Protein AF-A0A2E8PCF5-F1 (afdb_monomer)

Nearest PDB structures (foldseek):
  1j33-assembly1_A-2  TM=6.673E-01  e=1.355E-08  Thermus thermophilus HB8
  4kqh-assembly1_A-2  TM=7.479E-01  e=6.203E-07  Salmonella enterica subsp. enterica serovar Typhimurium str. LT2
  4kqg-assembly1_A  TM=7.116E-01  e=3.123E-07  Salmonella enterica subsp. enterica serovar Typhimurium str. LT2
  6b5f-assembly1_A  TM=6.959E-01  e=3.123E-07  Yersinia enterocolitica subsp. enterocolitica 8081
  6b5f-assembly1_B  TM=7.099E-01  e=7.926E-07  Yersinia enterocolitica subsp. enterocolitica 8081

Secondary structure (DSSP, 8-state):
----------------S---SS--PPPPP-----------TT---THHHHHHHHHHHHHTTSPP-EEEEE---SHHHHHHHHHHHHHTT-SEEEEE-----HHHHHHHHHHTT--GGGG----TT--HHHHHHHHHHHHHHHGGG-----TTS-GGGTTT-PPPTTSPPP--S-HHHHHHHHHHHHHHHTT-EEEEESHHHHHHHHHHHHH-SGGGGGEEESEEESSHHHHHHHHHHT---SEEEEE--SSTHHHHHHHHHHHHHS--

Foldseek 3Di:
DDDDDDDDDDDDDDDDDPPDPDDPDDDDPPPPPDPPPPPDPLPDDDLLVVLLVLLCVLCPPFDAAEAEDEAFQALVSLLVSLVVRVVVRHQEYEYEYADDDLLLLLLLCLLLLHQLLLQFDCPVPRDPVNSVVSSVSSVVLCVVQQDQDPPPDDPVVRPRCRDDQQDQRDPRVLRLLSSLLSNLVSCLVVSGAYEYFASSNLSSLSNNCSVDVSSLSRYAYLEDELRSSSNSSCVSSVHDHSYHPHHHRNDCVSVVVSVVSSCVSPPD

Radius of gyration: 24.31 Å; Cα contacts (8 Å, |Δi|>4): 413; chains: 1; bounding box: 78×70×52 Å

Mean predicted aligned error: 11.93 Å

Sequence (268 aa):
MPNASASLRCRSRGFSLDRWRSCGLACPPANYASPVTNDDPHAVTGDLARLRDWWAERRGDRERSIAWIHDLENEDEARNAVNRAIDSGATLIALHIDGDDSASRATIAFVANVPTTDVVEQQPGTSDHAWMEAVAEIRDLLEPYRVVPPDDSSVDSAAHAFPAPGVPAPNLPAPRVHSAQAAITSAAQRETAIIFDGLIAHAGAALVSTNDSRAREWMLPATSSTDPAIRAAQSFLDIEPATHFGTNGDDATSLRAVLSLLDVVDPA

pLDDT: mean 80.2, std 22.7, range [27.17, 98.5]

Solvent-accessible surface area (backbone atoms only — not comparable to full-atom values): 15617 Å² total; per-residue (Å²): 139,89,86,79,90,85,85,82,82,86,76,94,74,83,92,73,94,86,81,78,91,82,69,96,66,79,75,75,79,76,78,70,74,70,78,79,78,81,81,50,99,77,71,64,64,67,50,63,30,50,44,48,50,58,48,47,68,58,37,54,92,54,68,85,33,80,37,83,46,64,70,46,76,34,41,68,59,18,34,49,54,47,50,52,38,44,75,72,52,32,39,31,36,41,39,36,33,82,57,90,51,55,51,36,37,33,50,27,24,60,74,52,67,46,59,54,70,60,38,53,77,74,50,93,88,57,48,72,67,61,46,51,49,56,36,46,53,24,45,60,72,44,52,90,65,57,47,79,63,63,94,86,57,63,77,88,65,45,85,73,38,59,73,62,95,86,60,79,81,73,91,65,93,32,54,48,26,48,7,32,21,32,27,53,50,48,29,32,78,64,66,25,35,34,38,32,35,20,46,25,32,40,26,5,50,45,53,37,47,76,75,39,66,68,44,55,80,29,51,39,44,28,46,39,45,64,34,40,32,48,39,45,27,42,62,62,64,73,57,82,39,43,39,80,80,58,43,68,38,79,56,61,62,58,45,52,52,47,52,54,51,42,48,73,76,57,63,128

Structure (mmCIF, N/CA/C/O backbone):
data_AF-A0A2E8PCF5-F1
#
_entry.id   AF-A0A2E8PCF5-F1
#
loop_
_atom_site.group_PDB
_atom_site.id
_atom_site.type_symbol
_atom_site.label_atom_id
_atom_site.label_alt_id
_atom_site.label_comp_id
_atom_site.label_asym_id
_atom_site.label_entity_id
_atom_site.label_seq_id
_atom_site.pdbx_PDB_ins_code
_atom_site.Cartn_x
_atom_site.Cartn_y
_atom_site.Cartn_z
_atom_site.occupancy
_atom_site.B_iso_or_equiv
_atom_site.auth_seq_id
_atom_site.auth_comp_id
_atom_site.auth_asym_id
_atom_site.auth_atom_id
_atom_site.pdbx_PDB_model_num
ATOM 1 N N . MET A 1 1 ? 55.778 -39.673 9.329 1.00 31.59 1 MET A N 1
ATOM 2 C CA . MET A 1 1 ? 55.013 -40.725 8.627 1.00 31.59 1 MET A CA 1
ATOM 3 C C . MET A 1 1 ? 53.564 -40.661 9.096 1.00 31.59 1 MET A C 1
ATOM 5 O O . MET A 1 1 ? 53.377 -40.493 10.295 1.00 31.59 1 MET A O 1
ATOM 9 N N . PRO A 1 2 ? 52.582 -40.680 8.177 1.00 38.78 2 PRO A N 1
ATOM 10 C CA . PRO A 1 2 ? 51.200 -40.265 8.421 1.00 38.78 2 PRO A CA 1
ATOM 11 C C . PRO A 1 2 ? 50.231 -41.456 8.547 1.00 38.78 2 PRO A C 1
ATOM 13 O O . PRO A 1 2 ? 50.524 -42.531 8.039 1.00 38.78 2 PRO A O 1
ATOM 16 N N . ASN A 1 3 ? 49.086 -41.247 9.202 1.00 29.48 3 ASN A N 1
ATOM 17 C CA . ASN A 1 3 ? 47.833 -42.018 9.090 1.00 29.48 3 ASN A CA 1
ATOM 18 C C . ASN A 1 3 ? 46.790 -41.323 9.993 1.00 29.48 3 ASN A C 1
ATOM 20 O O . ASN A 1 3 ? 47.131 -40.952 11.107 1.00 29.48 3 ASN A O 1
ATOM 24 N N . ALA A 1 4 ? 45.526 -41.096 9.649 1.00 32.50 4 ALA A N 1
ATOM 25 C CA . ALA A 1 4 ? 44.761 -41.325 8.436 1.00 32.50 4 ALA A CA 1
ATOM 26 C C . ALA A 1 4 ? 43.522 -40.406 8.494 1.00 32.50 4 ALA A C 1
ATOM 28 O O . ALA A 1 4 ? 42.995 -40.112 9.567 1.00 32.50 4 ALA A O 1
ATOM 29 N N . SER A 1 5 ? 43.080 -39.948 7.328 1.00 33.75 5 SER A N 1
ATOM 30 C CA . SER A 1 5 ? 41.846 -39.197 7.098 1.00 33.75 5 SER A CA 1
ATOM 31 C C . SER A 1 5 ? 40.598 -40.072 7.262 1.00 33.75 5 SER A C 1
ATOM 33 O O . SER A 1 5 ? 40.645 -41.246 6.911 1.00 33.75 5 SER A O 1
ATOM 35 N N . ALA A 1 6 ? 39.482 -39.463 7.689 1.00 31.61 6 ALA A N 1
ATOM 36 C CA . ALA A 1 6 ? 38.137 -39.549 7.085 1.00 31.61 6 ALA A CA 1
ATOM 37 C C . ALA A 1 6 ? 37.037 -39.384 8.152 1.00 31.61 6 ALA A C 1
ATOM 39 O O . ALA A 1 6 ? 36.731 -40.322 8.881 1.00 31.61 6 ALA A O 1
ATOM 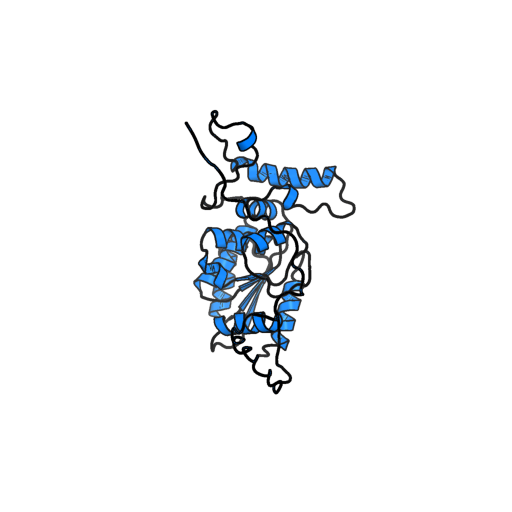40 N N . SER A 1 7 ? 36.367 -38.227 8.191 1.00 31.02 7 SER A N 1
ATOM 41 C CA . SER A 1 7 ? 34.976 -38.172 8.652 1.00 31.02 7 SER A CA 1
ATOM 42 C C . SER A 1 7 ? 34.085 -37.914 7.440 1.00 31.02 7 SER A C 1
ATOM 44 O O . SER A 1 7 ? 34.245 -36.959 6.676 1.00 31.02 7 SER A O 1
ATOM 46 N N . LEU A 1 8 ? 33.221 -38.893 7.194 1.00 30.31 8 LEU A N 1
ATOM 47 C CA . LEU A 1 8 ? 32.341 -38.984 6.045 1.00 30.31 8 LEU A CA 1
ATOM 48 C C . LEU A 1 8 ? 31.251 -37.909 6.094 1.00 30.31 8 LEU A C 1
ATOM 50 O O . LEU A 1 8 ? 30.550 -37.742 7.088 1.00 30.31 8 LEU A O 1
ATOM 54 N N . ARG A 1 9 ? 31.081 -37.240 4.952 1.00 31.66 9 ARG A N 1
ATOM 55 C CA . ARG A 1 9 ? 29.897 -36.458 4.590 1.00 31.66 9 ARG A CA 1
ATOM 56 C C . ARG A 1 9 ? 28.675 -37.381 4.545 1.00 31.66 9 ARG A C 1
ATOM 58 O O . ARG A 1 9 ? 28.635 -38.283 3.711 1.00 31.66 9 ARG A O 1
ATOM 65 N N . CYS A 1 10 ? 27.643 -37.097 5.335 1.00 27.17 10 CYS A N 1
ATOM 66 C CA . CYS A 1 10 ? 26.303 -37.618 5.072 1.00 27.17 10 CYS A CA 1
ATOM 67 C C . CYS A 1 10 ? 25.609 -36.715 4.045 1.00 27.17 10 CYS A C 1
ATOM 69 O O . CYS A 1 10 ? 25.099 -35.647 4.372 1.00 27.17 10 CYS A O 1
ATOM 71 N N . ARG A 1 11 ? 25.616 -37.154 2.781 1.00 29.50 11 ARG A N 1
ATOM 72 C CA . ARG A 1 11 ? 24.651 -36.716 1.766 1.00 29.50 11 ARG A CA 1
ATOM 73 C C . ARG A 1 11 ? 23.335 -37.444 2.026 1.00 29.50 11 ARG A C 1
ATOM 75 O O . ARG A 1 11 ? 23.313 -38.671 2.076 1.00 29.50 11 ARG A O 1
ATOM 82 N N . SER A 1 12 ? 22.251 -36.693 2.143 1.00 32.41 12 SER A N 1
ATOM 83 C CA . SER A 1 12 ? 20.885 -37.204 2.143 1.00 32.41 12 SER A CA 1
ATOM 84 C C . SER A 1 12 ? 20.550 -37.834 0.784 1.00 32.41 12 SER A C 1
ATOM 86 O O . SER A 1 12 ? 20.536 -37.170 -0.252 1.00 32.41 12 SER A O 1
ATOM 88 N N . ARG A 1 13 ? 20.268 -39.139 0.777 1.00 34.59 13 ARG A N 1
ATOM 89 C CA . ARG A 1 13 ? 19.501 -39.810 -0.280 1.00 34.59 13 ARG A CA 1
ATOM 90 C C . ARG A 1 13 ? 18.548 -40.815 0.362 1.00 34.59 13 ARG A C 1
ATOM 92 O O . ARG A 1 13 ? 19.002 -41.707 1.065 1.00 34.59 13 ARG A O 1
ATOM 99 N N . GLY A 1 14 ? 17.260 -40.664 0.047 1.00 33.06 14 GLY A N 1
ATOM 100 C CA . GLY A 1 14 ? 16.240 -41.717 0.069 1.00 33.06 14 GLY A CA 1
ATOM 101 C C . GLY A 1 14 ? 15.718 -42.136 1.443 1.00 33.06 14 GLY A C 1
ATOM 102 O O . GLY A 1 14 ? 16.270 -43.032 2.072 1.00 33.06 14 GLY A O 1
ATOM 103 N N . PHE A 1 15 ? 14.592 -41.554 1.865 1.00 32.28 15 PHE A N 1
ATOM 104 C CA . PHE A 1 15 ? 13.756 -42.121 2.925 1.00 32.28 15 PHE A CA 1
ATOM 105 C C . PHE A 1 15 ? 12.960 -43.312 2.364 1.00 32.28 15 PHE A C 1
ATOM 107 O O . PHE A 1 15 ? 12.211 -43.158 1.404 1.00 32.28 15 PHE A O 1
ATOM 114 N N . SER A 1 16 ? 13.131 -44.492 2.966 1.00 33.41 16 SER A N 1
ATOM 115 C CA . SER A 1 16 ? 12.294 -45.682 2.760 1.00 33.41 16 SER A CA 1
ATOM 116 C C . SER A 1 16 ? 11.551 -45.988 4.065 1.00 33.41 16 SER A C 1
ATOM 118 O O . SER A 1 16 ? 12.143 -45.935 5.144 1.00 33.41 16 SER A O 1
ATOM 120 N N . LEU A 1 17 ? 10.249 -46.256 3.957 1.00 37.91 17 LEU A N 1
ATOM 121 C CA . LEU A 1 17 ? 9.247 -46.225 5.032 1.00 37.91 17 LEU A CA 1
ATOM 122 C C . LEU A 1 17 ? 9.218 -47.453 5.971 1.00 37.91 17 LEU A C 1
ATOM 124 O O . LEU A 1 17 ? 8.392 -47.490 6.874 1.00 37.91 17 LEU A O 1
ATOM 128 N N . ASP A 1 18 ? 10.134 -48.416 5.854 1.00 37.38 18 ASP A N 1
ATOM 129 C CA . ASP A 1 18 ? 9.977 -49.730 6.514 1.00 37.38 18 ASP A CA 1
ATOM 130 C C . ASP A 1 18 ? 10.883 -50.011 7.729 1.00 37.38 18 ASP A C 1
ATOM 132 O O . ASP A 1 18 ? 11.134 -51.164 8.083 1.00 37.38 18 ASP A O 1
ATOM 136 N N . ARG A 1 19 ? 11.373 -48.987 8.439 1.00 36.06 19 ARG A N 1
ATOM 137 C CA . ARG A 1 19 ? 12.264 -49.199 9.601 1.00 36.06 19 ARG A CA 1
ATOM 138 C C . ARG A 1 19 ? 11.824 -48.470 10.870 1.00 36.06 19 ARG A C 1
ATOM 140 O O . ARG A 1 19 ? 12.572 -47.660 11.397 1.00 36.06 19 ARG A O 1
ATOM 147 N N . TRP A 1 20 ? 10.635 -48.782 11.389 1.00 38.66 20 TRP A N 1
ATOM 148 C CA . TRP A 1 20 ? 10.200 -48.287 12.713 1.00 38.66 20 TRP A CA 1
ATOM 149 C C . TRP A 1 20 ? 9.607 -49.347 13.658 1.00 38.66 20 TRP A C 1
ATOM 151 O O . TRP A 1 20 ? 9.072 -49.008 14.707 1.00 38.66 20 TRP A O 1
ATOM 161 N N . ARG A 1 21 ? 9.758 -50.648 13.376 1.00 38.19 21 ARG A N 1
ATOM 162 C CA . ARG A 1 21 ? 9.321 -51.720 14.294 1.00 38.19 21 ARG A CA 1
ATOM 163 C C . ARG A 1 21 ? 10.485 -52.359 15.060 1.00 38.19 21 ARG A C 1
ATOM 165 O O . ARG A 1 21 ? 10.722 -53.547 14.894 1.00 38.19 21 ARG A O 1
ATOM 172 N N . SER A 1 22 ? 11.218 -51.602 15.881 1.00 39.78 22 SER A N 1
ATOM 173 C CA . SER A 1 22 ? 12.156 -52.221 16.850 1.00 39.78 22 SER A CA 1
ATOM 174 C C . SER A 1 22 ? 12.719 -51.321 17.960 1.00 39.78 22 SER A C 1
ATOM 176 O O . SER A 1 22 ? 13.531 -51.800 18.744 1.00 39.78 22 SER A O 1
ATOM 178 N N . CYS A 1 23 ? 12.300 -50.062 18.105 1.00 35.06 23 CYS A N 1
ATOM 179 C CA . CYS A 1 23 ? 12.715 -49.245 19.251 1.00 35.06 23 CYS A CA 1
ATOM 180 C C . CYS A 1 23 ? 11.507 -48.979 20.149 1.00 35.06 23 CYS A C 1
ATOM 182 O O . CYS A 1 23 ? 10.599 -48.254 19.759 1.00 35.06 23 CYS A O 1
ATOM 184 N N . GLY A 1 24 ? 11.503 -49.578 21.343 1.00 39.91 24 GLY A N 1
ATOM 185 C CA . GLY A 1 24 ? 10.528 -49.344 22.412 1.00 39.91 24 GLY A CA 1
ATOM 186 C C . GLY A 1 24 ? 10.664 -47.957 23.043 1.00 39.91 24 GLY A C 1
ATOM 187 O O . GLY A 1 24 ? 10.890 -47.839 24.243 1.00 39.91 24 GLY A O 1
ATOM 188 N N . LEU A 1 25 ? 10.550 -46.912 22.227 1.00 37.16 25 LEU A N 1
ATOM 189 C CA . LEU A 1 25 ? 10.355 -45.540 22.668 1.00 37.16 25 LEU A CA 1
ATOM 190 C C . LEU A 1 25 ? 8.854 -45.271 22.618 1.00 37.16 25 LEU A C 1
ATOM 192 O O . LEU A 1 25 ? 8.226 -45.418 21.570 1.00 37.16 25 LEU A O 1
ATOM 196 N N . ALA A 1 26 ? 8.279 -44.941 23.773 1.00 36.12 26 ALA A N 1
ATOM 197 C CA . ALA A 1 26 ? 6.890 -44.532 23.880 1.00 36.12 26 ALA A CA 1
ATOM 198 C C . ALA A 1 26 ? 6.605 -43.414 22.867 1.00 36.12 26 ALA A C 1
ATOM 200 O O . ALA A 1 26 ? 7.357 -42.441 22.786 1.00 36.12 26 ALA A O 1
ATOM 201 N N . CYS A 1 27 ? 5.532 -43.570 22.088 1.00 30.42 27 CYS A N 1
ATOM 202 C CA . CYS A 1 27 ? 5.014 -42.492 21.260 1.00 30.42 27 CYS A CA 1
ATOM 203 C C . CYS A 1 27 ? 4.816 -41.254 22.149 1.00 30.42 27 CYS A C 1
ATOM 205 O O . CYS A 1 27 ? 4.211 -41.389 23.219 1.00 30.42 27 CYS A O 1
ATOM 207 N N . PRO A 1 28 ? 5.285 -40.061 21.744 1.00 36.59 28 PRO A N 1
ATOM 208 C CA . PRO A 1 28 ? 4.800 -38.846 22.378 1.00 36.59 28 PRO A CA 1
ATOM 209 C C . PRO A 1 28 ? 3.271 -38.840 22.233 1.00 36.59 28 PRO A C 1
ATOM 211 O O . PRO A 1 28 ? 2.770 -39.306 21.200 1.00 36.59 28 PRO A O 1
ATOM 214 N N . PRO A 1 29 ? 2.512 -38.395 23.250 1.00 32.22 29 PRO A N 1
ATOM 215 C CA . PRO A 1 29 ? 1.071 -38.315 23.111 1.00 32.22 29 PRO A CA 1
ATOM 216 C C . PRO A 1 29 ? 0.784 -37.482 21.866 1.00 32.22 29 PRO A C 1
ATOM 218 O O . PRO A 1 29 ? 1.324 -36.387 21.706 1.00 32.22 29 PRO A O 1
ATOM 221 N N . ALA A 1 30 ? -0.018 -38.041 20.958 1.00 37.62 30 ALA A N 1
ATOM 222 C CA . ALA A 1 30 ? -0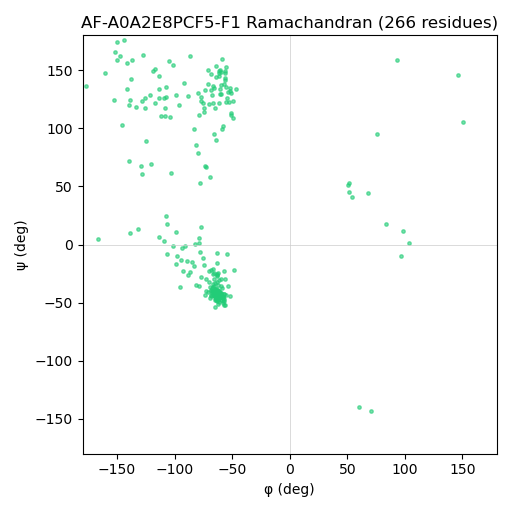.650 -37.250 19.925 1.00 37.62 30 ALA A CA 1
ATOM 223 C C . ALA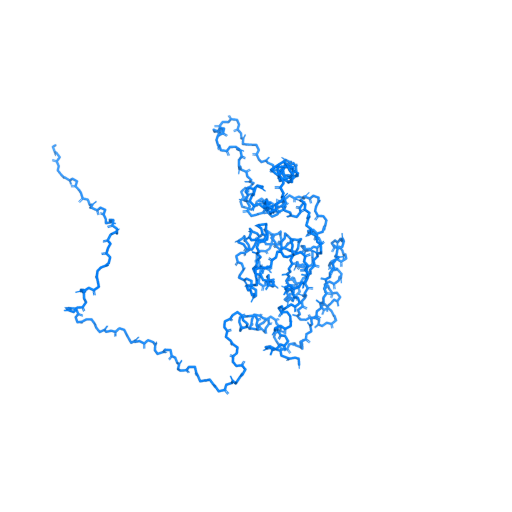 A 1 30 ? -1.323 -36.095 20.665 1.00 37.62 30 ALA A C 1
ATOM 225 O O . ALA A 1 30 ? -2.233 -36.333 21.463 1.00 37.62 30 ALA A O 1
ATOM 226 N N . ASN A 1 31 ? -0.817 -34.874 20.479 1.00 37.16 31 ASN A N 1
ATOM 227 C CA . ASN A 1 31 ? -1.549 -33.690 20.880 1.00 37.16 31 ASN A CA 1
ATOM 228 C C . ASN A 1 31 ? -2.861 -33.788 20.117 1.00 37.16 31 ASN A C 1
ATOM 230 O O . ASN A 1 31 ? -2.902 -33.604 18.901 1.00 37.16 31 ASN A O 1
ATOM 234 N N . TYR A 1 32 ? -3.893 -34.210 20.842 1.00 37.22 32 TYR A N 1
ATOM 235 C CA . TYR A 1 32 ? -5.268 -34.123 20.423 1.00 37.22 32 TYR A CA 1
ATOM 236 C C . TYR A 1 32 ? -5.440 -32.687 19.949 1.00 37.22 32 TYR A C 1
ATOM 238 O O . TYR A 1 32 ? -5.403 -31.755 20.751 1.00 37.22 32 TYR A O 1
ATOM 246 N N . ALA A 1 33 ? -5.584 -32.512 18.637 1.00 38.50 33 ALA A N 1
ATOM 247 C CA . ALA A 1 33 ? -6.360 -31.399 18.146 1.00 38.50 33 ALA A CA 1
ATOM 248 C C . ALA A 1 33 ? -7.677 -31.493 18.915 1.00 38.50 33 ALA A C 1
ATOM 250 O O . ALA A 1 33 ? -8.387 -32.499 18.809 1.00 38.50 33 ALA A O 1
ATOM 251 N N . SER A 1 34 ? -7.932 -30.515 19.783 1.00 35.56 34 SER A N 1
ATOM 252 C CA . SER A 1 34 ? -9.246 -30.358 20.384 1.00 35.56 34 SER A CA 1
ATOM 253 C C . SER A 1 34 ? -10.267 -30.477 19.252 1.00 35.56 34 SER A C 1
ATOM 255 O O . SER A 1 34 ? -10.034 -29.899 18.184 1.00 35.56 34 SER A O 1
ATOM 257 N N . PRO A 1 35 ? -11.354 -31.249 19.418 1.00 37.56 35 PRO A N 1
ATOM 258 C CA . PRO A 1 35 ? -12.409 -31.236 18.424 1.00 37.56 35 PRO A CA 1
ATOM 259 C C . PRO A 1 35 ? -12.833 -29.777 18.270 1.00 37.56 35 PRO A C 1
ATOM 261 O O . PRO A 1 35 ? -13.151 -29.125 19.264 1.00 37.56 35 PRO A O 1
ATOM 264 N N . VAL A 1 36 ? -12.760 -29.251 17.046 1.00 46.03 36 VAL A N 1
ATOM 265 C CA . VAL A 1 36 ? -13.386 -27.975 16.709 1.00 46.03 36 VAL A CA 1
ATOM 266 C C . VAL A 1 36 ? -14.864 -28.182 17.010 1.00 46.03 36 VAL A C 1
ATOM 268 O O . VAL A 1 36 ? -15.568 -28.861 16.263 1.00 46.03 36 VAL A O 1
ATOM 271 N N . THR A 1 37 ? -15.311 -27.712 18.172 1.00 43.47 37 THR A N 1
ATOM 272 C CA . THR A 1 37 ? -16.726 -27.637 18.511 1.00 43.47 37 THR A CA 1
ATOM 273 C C . THR A 1 37 ? -17.312 -26.614 17.558 1.00 43.47 37 THR A C 1
ATOM 275 O O . THR A 1 37 ? -17.180 -25.409 17.752 1.00 43.47 37 THR A O 1
ATOM 278 N N . ASN A 1 38 ? -17.858 -27.127 16.463 1.00 49.44 38 ASN A N 1
ATOM 279 C CA . ASN A 1 38 ? -18.451 -26.385 15.365 1.00 49.44 38 ASN A CA 1
ATOM 280 C C . ASN A 1 38 ? -19.856 -25.900 15.774 1.00 49.44 38 ASN A C 1
ATOM 282 O O . ASN A 1 38 ? -20.839 -26.220 15.113 1.00 49.44 38 ASN A O 1
ATOM 286 N N . ASP A 1 39 ? -19.949 -25.219 16.921 1.00 51.66 39 ASP A N 1
ATOM 287 C CA . ASP A 1 39 ? -21.213 -24.731 17.495 1.00 51.66 39 ASP A CA 1
ATOM 288 C C . ASP A 1 39 ? -21.524 -23.281 17.087 1.00 51.66 39 ASP A C 1
ATOM 290 O O . ASP A 1 39 ? -22.603 -22.781 17.400 1.00 51.66 39 ASP A O 1
ATOM 294 N N . ASP A 1 40 ? -20.627 -22.619 16.345 1.00 54.62 40 ASP A N 1
ATOM 295 C CA . ASP A 1 40 ? -20.906 -21.328 15.716 1.00 54.62 40 ASP A CA 1
ATOM 296 C C . ASP A 1 40 ? -21.048 -21.499 14.189 1.00 54.62 40 ASP A C 1
ATOM 298 O O . ASP A 1 40 ? -20.055 -21.776 13.509 1.00 54.62 40 ASP A O 1
ATOM 302 N N . PRO A 1 41 ? -22.254 -21.339 13.608 1.00 51.06 41 PRO A N 1
ATOM 303 C CA . PRO A 1 41 ? -22.450 -21.368 12.157 1.00 51.06 41 PRO A CA 1
ATOM 304 C C . PRO A 1 41 ? -21.717 -20.229 11.422 1.00 51.06 41 PRO A C 1
ATOM 306 O O . PRO A 1 41 ? -21.658 -20.245 10.192 1.00 51.06 41 PRO A O 1
ATOM 309 N N . HIS A 1 42 ? -21.132 -19.277 12.159 1.00 56.38 42 HIS A N 1
ATOM 310 C CA . HIS A 1 42 ? -20.273 -18.206 11.661 1.00 56.38 42 HIS A CA 1
ATOM 311 C C . HIS A 1 42 ? -18.789 -18.415 12.003 1.00 56.38 42 HIS A C 1
ATOM 313 O O . HIS A 1 42 ? -18.011 -17.465 11.932 1.00 56.38 42 HIS A O 1
ATOM 319 N N . ALA A 1 43 ? -18.361 -19.634 12.356 1.00 64.75 43 ALA A N 1
ATOM 320 C CA . ALA A 1 43 ? -16.949 -19.953 12.559 1.00 64.75 43 ALA A CA 1
ATOM 321 C C . ALA A 1 43 ? -16.161 -19.797 11.246 1.00 64.75 43 ALA A C 1
ATOM 323 O O . ALA A 1 43 ? -16.026 -20.714 10.437 1.00 64.75 43 ALA A O 1
ATOM 324 N N . VAL A 1 44 ? -15.646 -18.592 11.029 1.00 79.06 44 VAL A N 1
ATOM 325 C CA . VAL A 1 44 ? -14.772 -18.263 9.909 1.00 79.06 44 VAL A CA 1
ATOM 326 C C . VAL A 1 44 ? -13.411 -18.921 10.133 1.00 79.06 44 VAL A C 1
ATOM 328 O O . VAL A 1 44 ? -12.886 -18.910 11.246 1.00 79.06 44 VAL A O 1
ATOM 331 N N . THR A 1 45 ? -12.825 -19.488 9.078 1.00 83.00 45 THR A N 1
ATOM 332 C CA . THR A 1 45 ? -11.497 -20.129 9.108 1.00 83.00 45 THR A CA 1
ATOM 333 C C . THR A 1 45 ? -10.582 -19.567 8.020 1.00 83.00 45 THR A C 1
ATOM 335 O O . THR A 1 45 ? -11.064 -18.982 7.050 1.00 83.00 45 THR A O 1
ATOM 338 N N . GLY A 1 46 ? -9.271 -19.792 8.139 1.00 89.06 46 GLY A N 1
ATOM 339 C CA . GLY A 1 46 ? -8.288 -19.393 7.124 1.00 89.06 46 GLY A CA 1
ATOM 340 C C . GLY A 1 46 ? -8.091 -17.877 7.050 1.00 89.06 46 GLY A C 1
ATOM 341 O O . GLY A 1 46 ? -8.131 -17.196 8.074 1.00 89.06 46 GLY A O 1
ATOM 342 N N . ASP A 1 47 ? -7.898 -17.355 5.839 1.00 90.81 47 ASP A N 1
ATOM 343 C CA . ASP A 1 47 ? -7.571 -15.942 5.592 1.00 90.81 47 ASP A CA 1
ATOM 344 C C . ASP A 1 47 ? -8.628 -14.973 6.126 1.00 90.81 47 ASP A C 1
ATOM 346 O O . ASP A 1 47 ? -8.297 -13.938 6.697 1.00 90.81 47 ASP A O 1
ATOM 350 N N . LEU A 1 48 ? -9.908 -15.337 6.020 1.00 89.81 48 LEU A N 1
ATOM 351 C CA . LEU A 1 48 ? -11.003 -14.511 6.525 1.00 89.81 48 LEU A CA 1
ATOM 352 C C . LEU A 1 48 ? -10.994 -14.409 8.057 1.00 89.81 48 LEU A C 1
ATOM 354 O O . LEU A 1 48 ? -11.281 -13.345 8.603 1.00 89.81 48 LEU A O 1
ATOM 358 N N . ALA A 1 49 ? -10.633 -15.493 8.754 1.00 90.75 49 ALA A N 1
ATOM 359 C CA . ALA A 1 49 ? -10.479 -15.471 10.206 1.00 90.75 49 ALA A CA 1
ATOM 360 C C . ALA A 1 49 ? -9.280 -14.608 10.598 1.00 90.75 49 ALA A C 1
ATOM 362 O O . ALA A 1 49 ? -9.402 -13.756 11.471 1.00 90.75 49 ALA A O 1
ATOM 363 N N . ARG A 1 50 ? -8.153 -14.761 9.886 1.00 93.31 50 ARG A N 1
ATOM 364 C CA . ARG A 1 50 ? -6.957 -13.935 10.090 1.00 93.31 50 ARG A CA 1
ATOM 365 C C . ARG A 1 50 ? -7.262 -12.454 9.897 1.00 93.31 50 ARG A C 1
ATOM 367 O O . ARG A 1 50 ? -6.845 -11.654 10.723 1.00 93.31 50 ARG A O 1
ATOM 374 N N . LEU A 1 51 ? -7.974 -12.090 8.832 1.00 94.12 51 LEU A N 1
ATOM 375 C CA . LEU A 1 51 ? -8.353 -10.707 8.553 1.00 94.12 51 LEU A CA 1
ATOM 376 C C . LEU A 1 51 ? -9.232 -10.130 9.673 1.00 94.12 51 LEU A C 1
ATOM 378 O O . LEU A 1 51 ? -8.939 -9.046 10.179 1.00 94.12 51 LEU A O 1
ATOM 382 N N . ARG A 1 52 ? -10.280 -10.861 10.079 1.00 93.50 52 ARG A N 1
ATOM 383 C CA . ARG A 1 52 ? -11.151 -10.461 11.194 1.00 93.50 52 ARG A CA 1
ATOM 384 C C . ARG A 1 52 ? -10.340 -10.258 12.472 1.00 93.50 52 ARG A C 1
ATOM 386 O O . ARG A 1 52 ? -10.439 -9.207 13.096 1.00 93.50 52 ARG A O 1
ATOM 393 N N . ASP A 1 53 ? -9.537 -11.249 12.844 1.00 93.75 53 ASP A N 1
ATOM 394 C CA . ASP A 1 53 ? -8.790 -11.253 14.101 1.00 93.75 53 ASP A CA 1
ATOM 395 C C . ASP A 1 53 ? -7.709 -10.157 14.107 1.00 93.75 53 ASP A C 1
ATOM 397 O O . ASP A 1 53 ? -7.561 -9.443 15.098 1.00 93.75 53 ASP A O 1
ATOM 401 N N . TRP A 1 54 ? -7.021 -9.948 12.976 1.00 95.31 54 TRP A N 1
ATOM 402 C CA . TRP A 1 54 ? -6.043 -8.872 12.791 1.00 95.31 54 TRP A CA 1
ATOM 403 C C . TRP A 1 54 ? -6.664 -7.495 13.024 1.00 95.31 54 TRP A C 1
ATOM 405 O O . TRP A 1 54 ? -6.069 -6.657 13.712 1.00 95.31 54 TRP A O 1
ATOM 415 N N . TRP A 1 55 ? -7.862 -7.250 12.482 1.00 94.88 55 TRP A N 1
ATOM 416 C CA . TRP A 1 55 ? -8.535 -5.974 12.691 1.00 94.88 55 TRP A CA 1
ATOM 417 C C . TRP A 1 55 ? -9.104 -5.847 14.102 1.00 94.88 55 TRP A C 1
ATOM 419 O O . TRP A 1 55 ? -8.924 -4.802 14.722 1.00 94.88 55 TRP A O 1
ATOM 429 N N . ALA A 1 56 ? -9.734 -6.898 14.634 1.00 93.81 56 ALA A N 1
ATOM 430 C CA . ALA A 1 56 ? -10.296 -6.903 15.982 1.00 93.81 56 ALA A CA 1
ATOM 431 C C . ALA A 1 56 ? -9.231 -6.587 17.046 1.00 93.81 56 ALA A C 1
ATOM 433 O O . ALA A 1 56 ? -9.473 -5.762 17.926 1.00 93.81 56 ALA A O 1
ATOM 434 N N . GLU A 1 57 ? -8.030 -7.158 16.916 1.00 95.31 57 GLU A N 1
ATOM 435 C CA . GLU A 1 57 ? -6.885 -6.871 17.789 1.00 95.31 57 GLU A CA 1
ATOM 436 C C . GLU A 1 57 ? -6.517 -5.376 17.798 1.00 95.31 57 GLU A C 1
ATOM 438 O O . GLU A 1 57 ? -6.283 -4.795 18.855 1.00 95.31 57 GLU A O 1
ATOM 443 N N . ARG A 1 58 ? -6.516 -4.726 16.628 1.00 95.69 58 ARG A N 1
ATOM 444 C CA . ARG A 1 58 ? -6.134 -3.308 16.461 1.00 95.69 58 ARG A CA 1
ATOM 445 C C . ARG A 1 58 ? -7.258 -2.343 16.810 1.00 95.69 58 ARG A C 1
ATOM 447 O O . ARG A 1 58 ? -7.023 -1.247 17.319 1.00 95.69 58 ARG A O 1
ATOM 454 N N . ARG A 1 59 ? -8.498 -2.726 16.517 1.00 94.75 59 ARG A N 1
ATOM 455 C CA . ARG A 1 59 ? -9.697 -1.959 16.854 1.00 94.75 59 ARG A CA 1
ATOM 456 C C . ARG A 1 59 ? -9.900 -1.927 18.368 1.00 94.75 59 ARG A C 1
ATOM 458 O O . ARG A 1 59 ? -10.212 -0.857 18.899 1.00 94.75 59 ARG A O 1
ATOM 465 N N . GLY A 1 60 ? -9.686 -3.053 19.049 1.00 92.88 60 GLY A N 1
ATOM 466 C CA . GLY A 1 60 ? -10.049 -3.232 20.452 1.00 92.88 60 GLY A CA 1
ATOM 467 C C . GLY A 1 60 ? -11.558 -3.063 20.648 1.00 92.88 60 GLY A C 1
ATOM 468 O O . GLY A 1 60 ? -12.352 -3.446 19.791 1.00 92.88 60 GLY A O 1
ATOM 469 N N . ASP A 1 61 ? -11.956 -2.404 21.735 1.00 92.25 61 ASP A N 1
ATOM 470 C CA . ASP A 1 61 ? -13.372 -2.186 22.075 1.00 92.25 61 ASP A CA 1
ATOM 471 C C . ASP A 1 61 ? -14.040 -1.037 21.286 1.00 92.25 61 ASP A C 1
ATOM 473 O O . ASP A 1 61 ? -15.207 -0.718 21.514 1.00 92.25 61 ASP A O 1
ATOM 477 N N . ARG A 1 62 ? -13.313 -0.370 20.377 1.00 91.94 62 ARG A N 1
ATOM 478 C CA . ARG A 1 62 ? -13.836 0.770 19.603 1.00 91.94 62 ARG A CA 1
ATOM 479 C C . ARG A 1 62 ? -14.914 0.325 18.616 1.00 91.94 62 ARG A C 1
ATOM 481 O O . ARG A 1 62 ? -14.816 -0.752 18.031 1.00 91.94 62 ARG A O 1
ATOM 488 N N . GLU A 1 63 ? -15.898 1.188 18.373 1.00 91.25 63 GLU A N 1
ATOM 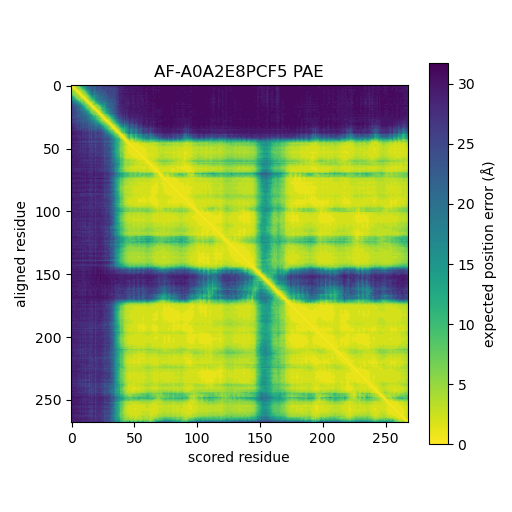489 C CA . GLU A 1 63 ? -16.933 0.942 17.365 1.00 91.25 63 GLU A CA 1
ATOM 490 C C . GLU A 1 63 ? -16.325 0.807 15.960 1.00 91.25 63 GLU A C 1
ATOM 492 O O . GLU A 1 63 ? -15.315 1.430 15.607 1.00 91.25 63 GLU A O 1
ATOM 497 N N . ARG A 1 64 ? -16.931 -0.064 15.156 1.00 92.62 64 ARG A N 1
ATOM 498 C CA . ARG A 1 64 ? -16.505 -0.335 13.788 1.00 92.62 64 ARG A CA 1
ATOM 499 C C . ARG A 1 64 ? -16.719 0.900 12.912 1.00 92.62 64 ARG A C 1
ATOM 501 O O . ARG A 1 64 ? -17.842 1.365 12.757 1.00 92.62 64 ARG A O 1
ATOM 508 N N . SER A 1 65 ? -15.655 1.403 12.288 1.00 95.50 65 SER A N 1
ATOM 509 C CA . SER A 1 65 ? -15.737 2.542 11.371 1.00 95.50 65 SER A CA 1
ATOM 510 C C . SER A 1 65 ? -14.610 2.482 10.345 1.00 95.50 65 SER A C 1
ATOM 512 O O . SER A 1 65 ? -13.435 2.406 10.705 1.00 95.50 65 SER A O 1
ATOM 514 N N . ILE A 1 66 ? -14.967 2.495 9.061 1.00 97.00 66 ILE A N 1
ATOM 515 C CA . ILE A 1 66 ? -14.022 2.400 7.945 1.00 97.00 66 ILE A CA 1
ATOM 516 C C . ILE A 1 66 ? -14.039 3.720 7.180 1.00 97.00 66 ILE A C 1
ATOM 518 O O . ILE A 1 66 ? -15.096 4.156 6.722 1.00 97.00 66 ILE A O 1
ATOM 522 N N . ALA A 1 67 ? -12.872 4.330 6.994 1.00 97.75 67 ALA A N 1
ATOM 523 C CA . ALA A 1 67 ? -12.718 5.506 6.146 1.00 97.75 67 ALA A CA 1
ATOM 524 C C . ALA A 1 67 ? -11.992 5.151 4.848 1.00 97.75 67 ALA A C 1
ATOM 526 O O . ALA A 1 67 ? -10.893 4.599 4.869 1.00 97.75 67 ALA A O 1
ATOM 527 N N . TRP A 1 68 ? -12.600 5.510 3.721 1.00 97.06 68 TRP A N 1
ATOM 528 C CA . TRP A 1 68 ? -12.002 5.373 2.397 1.00 97.06 68 TRP A CA 1
ATOM 529 C C . TRP A 1 68 ? -11.191 6.614 2.049 1.00 97.06 68 TRP A C 1
ATOM 531 O O . TRP A 1 68 ? -11.711 7.729 2.093 1.00 97.06 68 TRP A O 1
ATOM 541 N N . ILE A 1 69 ? -9.937 6.411 1.660 1.00 95.81 69 ILE A N 1
ATOM 542 C CA . ILE A 1 69 ? -9.042 7.465 1.191 1.00 95.81 69 ILE A CA 1
ATOM 543 C C . ILE A 1 69 ? -8.515 7.056 -0.179 1.00 95.81 69 ILE A C 1
ATOM 545 O O . ILE A 1 69 ? -7.984 5.958 -0.345 1.00 95.81 69 ILE A O 1
ATOM 549 N N . HIS A 1 70 ? -8.698 7.945 -1.150 1.00 90.00 70 HIS A N 1
ATOM 550 C CA . HIS A 1 70 ? -8.274 7.747 -2.527 1.00 90.00 70 HIS A CA 1
ATOM 551 C C . HIS A 1 70 ? -7.631 9.003 -3.106 1.00 90.00 70 HIS A C 1
ATOM 553 O O . HIS A 1 70 ? -7.843 10.093 -2.576 1.00 90.00 70 HIS A O 1
ATOM 559 N N . ASP A 1 71 ? -6.838 8.814 -4.161 1.00 81.56 71 ASP A N 1
ATOM 560 C CA . ASP A 1 71 ? -6.336 9.865 -5.058 1.00 81.56 71 ASP A CA 1
ATOM 561 C C . ASP A 1 71 ? -5.681 11.059 -4.351 1.00 81.56 71 ASP A C 1
ATOM 563 O O . ASP A 1 71 ? -5.999 12.221 -4.587 1.00 81.56 71 ASP A O 1
ATOM 567 N N . LEU A 1 72 ? -4.739 10.752 -3.457 1.00 87.31 72 LEU A N 1
ATOM 568 C CA . LEU A 1 72 ? -3.955 11.752 -2.739 1.00 87.31 72 LEU A CA 1
ATOM 569 C C . LEU A 1 72 ? -2.859 12.332 -3.642 1.00 87.31 72 LEU A C 1
ATOM 571 O O . LEU A 1 72 ? -1.998 11.597 -4.130 1.00 87.31 72 LEU A O 1
ATOM 575 N N . GLU A 1 73 ? -2.850 13.655 -3.809 1.00 84.06 73 GLU A N 1
ATOM 576 C CA . GLU A 1 73 ? -1.901 14.331 -4.707 1.00 84.06 73 GLU A CA 1
ATOM 577 C C . GLU A 1 73 ? -0.616 14.793 -3.996 1.00 84.06 73 GLU A C 1
ATOM 579 O O . GLU A 1 73 ? 0.412 15.004 -4.644 1.00 84.06 73 GLU A O 1
ATOM 584 N N . ASN A 1 74 ? -0.654 14.988 -2.671 1.00 93.12 74 ASN A N 1
ATOM 585 C CA . ASN A 1 74 ? 0.506 15.413 -1.878 1.00 93.12 74 ASN A CA 1
ATOM 586 C C . ASN A 1 74 ? 0.473 14.923 -0.413 1.00 93.12 74 ASN A C 1
ATOM 588 O O . ASN A 1 74 ? -0.560 14.513 0.123 1.00 93.12 74 ASN A O 1
ATOM 592 N N . GLU A 1 75 ? 1.625 15.016 0.259 1.00 95.12 75 GLU A N 1
ATOM 593 C CA . GLU A 1 75 ? 1.843 14.522 1.626 1.00 95.12 75 GLU A CA 1
ATOM 594 C C . GLU A 1 75 ? 0.989 15.213 2.698 1.00 95.12 75 GLU A C 1
ATOM 596 O O . GLU A 1 75 ? 0.536 14.564 3.646 1.00 95.12 75 GLU A O 1
ATOM 601 N N . ASP A 1 76 ? 0.775 16.524 2.581 1.00 96.12 76 ASP A N 1
ATOM 602 C CA . ASP A 1 76 ? 0.001 17.281 3.567 1.00 96.12 76 ASP A CA 1
ATOM 603 C C . ASP A 1 76 ? -1.481 16.927 3.474 1.00 96.12 76 ASP A C 1
ATOM 605 O O . ASP A 1 76 ? -2.150 16.739 4.493 1.00 96.12 76 ASP A O 1
ATOM 609 N N . GLU A 1 77 ? -1.998 16.782 2.256 1.00 95.88 77 GLU A N 1
ATOM 610 C CA . GLU A 1 77 ? -3.344 16.280 2.011 1.00 95.88 77 GLU A CA 1
ATOM 611 C C . GLU A 1 77 ? -3.524 14.872 2.581 1.00 95.88 77 GLU A C 1
ATOM 613 O O . GLU A 1 77 ? -4.474 14.644 3.333 1.00 95.88 77 GLU A O 1
ATOM 618 N N . ALA A 1 78 ? -2.577 13.970 2.314 1.00 97.25 78 ALA A N 1
ATOM 619 C CA . ALA A 1 78 ? -2.569 12.604 2.829 1.00 97.25 78 ALA A CA 1
ATOM 620 C C . ALA A 1 78 ? -2.627 12.553 4.361 1.00 97.25 78 ALA A C 1
ATOM 622 O O . ALA A 1 78 ? -3.508 11.915 4.948 1.00 97.25 78 ALA A O 1
ATOM 623 N N . ARG A 1 79 ? -1.722 13.282 5.022 1.00 97.88 79 ARG A N 1
ATOM 624 C CA . ARG A 1 79 ? -1.639 13.358 6.486 1.00 97.88 79 ARG A CA 1
ATOM 625 C C . ARG A 1 79 ? -2.921 13.941 7.081 1.00 97.88 79 ARG A C 1
ATOM 627 O O . ARG A 1 79 ? -3.454 13.413 8.056 1.00 97.88 79 ARG A O 1
ATOM 634 N N . ASN A 1 80 ? -3.454 15.002 6.479 1.00 97.69 80 ASN A N 1
ATOM 635 C CA . ASN A 1 80 ? -4.685 15.637 6.940 1.00 97.69 80 ASN A CA 1
ATOM 636 C C . ASN A 1 80 ? -5.924 14.755 6.725 1.00 97.69 80 ASN A C 1
ATOM 638 O O . ASN A 1 80 ? -6.799 14.730 7.589 1.00 97.69 80 ASN A O 1
ATOM 642 N N . ALA A 1 81 ? -6.019 14.038 5.602 1.00 98.00 81 ALA A N 1
ATOM 643 C CA . ALA A 1 81 ? -7.127 13.131 5.316 1.00 98.00 81 ALA A CA 1
ATOM 644 C C . ALA A 1 81 ? -7.188 11.988 6.337 1.00 98.00 81 ALA A C 1
ATOM 646 O O . ALA A 1 81 ? -8.241 11.764 6.936 1.00 98.00 81 ALA A O 1
ATOM 647 N N . VAL A 1 82 ? -6.048 11.341 6.605 1.00 98.44 82 VAL A N 1
ATOM 648 C CA . VAL A 1 82 ? -5.949 10.268 7.604 1.00 98.44 82 VAL A CA 1
ATOM 649 C C . VAL A 1 82 ? -6.256 10.789 9.004 1.00 98.44 82 VAL A C 1
ATOM 651 O O . VAL A 1 82 ? -7.101 10.221 9.689 1.00 98.44 82 VAL A O 1
ATOM 654 N N . ASN A 1 83 ? -5.644 11.901 9.421 1.00 98.31 83 ASN A N 1
ATOM 655 C CA . ASN A 1 83 ? -5.896 12.455 10.753 1.00 98.31 83 ASN A CA 1
ATOM 656 C C . ASN A 1 83 ? -7.372 12.806 10.957 1.00 98.31 83 ASN A C 1
ATOM 658 O O . ASN A 1 83 ? -7.944 12.410 11.966 1.00 98.31 83 ASN A O 1
ATOM 662 N N . ARG A 1 84 ? -8.022 13.458 9.982 1.00 98.31 84 ARG A N 1
ATOM 663 C CA . ARG A 1 84 ? -9.460 13.764 10.067 1.00 98.31 84 ARG A CA 1
ATOM 664 C C . ARG A 1 84 ? -10.324 12.510 10.141 1.00 98.31 84 ARG A C 1
ATOM 666 O O . ARG A 1 84 ? -11.301 12.506 10.886 1.00 98.31 84 ARG A O 1
ATOM 673 N N . ALA A 1 85 ? -9.993 11.471 9.377 1.00 98.38 85 ALA A N 1
ATOM 674 C CA . ALA A 1 85 ? -10.715 10.204 9.424 1.00 98.38 85 ALA A CA 1
ATOM 675 C C . ALA A 1 85 ? -10.628 9.566 10.819 1.00 98.38 85 ALA A C 1
ATOM 677 O O . ALA A 1 85 ? -11.651 9.196 11.394 1.00 98.38 85 ALA A O 1
ATOM 678 N N . ILE A 1 86 ? -9.425 9.511 11.394 1.00 98.19 86 ILE A N 1
ATOM 679 C CA . ILE A 1 86 ? -9.188 8.949 12.730 1.00 98.19 86 ILE A CA 1
ATOM 680 C C . ILE A 1 86 ? -9.861 9.801 13.811 1.00 98.19 86 ILE A C 1
ATOM 682 O O . ILE A 1 86 ? -10.524 9.258 14.691 1.00 98.19 86 ILE A O 1
ATOM 686 N N . ASP A 1 87 ? -9.758 11.129 13.730 1.00 98.00 87 ASP A N 1
ATOM 687 C CA . ASP A 1 87 ? -10.412 12.053 14.667 1.00 98.00 87 ASP A CA 1
ATOM 688 C C . ASP A 1 87 ? -11.948 11.947 14.600 1.00 98.00 87 ASP A C 1
ATOM 690 O O . ASP A 1 87 ? -12.633 12.201 15.590 1.00 98.00 87 ASP A O 1
ATOM 694 N N . SER A 1 88 ? -12.490 11.518 13.455 1.00 97.38 88 SER A N 1
ATOM 695 C CA . SER A 1 88 ? -13.917 11.214 13.269 1.00 97.38 88 SER A CA 1
ATOM 696 C C . SER A 1 88 ? -14.309 9.808 13.748 1.00 97.38 88 SER A C 1
ATOM 698 O O . SER A 1 88 ? -15.472 9.430 13.636 1.00 97.38 88 SER A O 1
ATOM 700 N N . GLY A 1 89 ? -13.359 9.033 14.280 1.00 97.25 89 GLY A N 1
ATOM 701 C CA . GLY A 1 89 ? -13.589 7.711 14.858 1.00 97.25 89 GLY A CA 1
ATOM 702 C C . GLY A 1 89 ? -13.287 6.528 13.937 1.00 97.25 89 GLY A C 1
ATOM 703 O O . GLY A 1 89 ? -13.658 5.412 14.287 1.00 97.25 89 GLY A O 1
ATOM 704 N N . ALA A 1 90 ? -12.632 6.723 12.785 1.00 98.00 90 ALA A N 1
ATOM 705 C CA . ALA A 1 90 ? -12.242 5.603 11.925 1.00 98.00 90 ALA A CA 1
ATOM 706 C C . ALA A 1 90 ? -11.305 4.630 12.665 1.00 98.00 90 ALA A C 1
ATOM 708 O O . ALA A 1 90 ? -10.292 5.028 13.242 1.00 98.00 90 ALA A O 1
ATOM 709 N N . THR A 1 91 ? -11.641 3.342 12.627 1.00 97.25 91 THR A N 1
ATOM 710 C CA . THR A 1 91 ? -10.859 2.234 13.198 1.00 97.25 91 THR A CA 1
ATOM 711 C C . THR A 1 91 ? -10.157 1.395 12.130 1.00 97.25 91 THR A C 1
ATOM 713 O O . THR A 1 91 ? -9.314 0.563 12.467 1.00 97.25 91 THR A O 1
ATOM 716 N N . LEU A 1 92 ? -10.462 1.637 10.851 1.00 98.25 92 LEU A N 1
ATOM 717 C CA . LEU A 1 92 ? -9.738 1.137 9.682 1.00 98.25 92 LEU A CA 1
ATOM 718 C C . LEU A 1 92 ? -9.685 2.215 8.598 1.00 98.25 92 LEU A C 1
ATOM 720 O O . LEU A 1 92 ? -10.705 2.814 8.254 1.00 98.25 92 LEU A O 1
ATOM 724 N N . ILE A 1 93 ? -8.507 2.421 8.024 1.00 98.50 93 ILE A N 1
ATOM 725 C CA . ILE A 1 93 ? -8.323 3.213 6.810 1.00 98.50 93 ILE A CA 1
ATOM 726 C C . ILE A 1 93 ? -8.223 2.257 5.621 1.00 98.50 93 ILE A C 1
ATOM 728 O O . ILE A 1 93 ? -7.423 1.327 5.644 1.00 98.50 93 ILE A O 1
ATOM 732 N N . ALA A 1 94 ? -9.015 2.489 4.581 1.00 98.12 94 ALA A N 1
ATOM 733 C CA . ALA A 1 94 ? -8.913 1.797 3.303 1.00 98.12 94 ALA A CA 1
ATOM 734 C C . ALA A 1 94 ? -8.260 2.740 2.288 1.00 98.12 94 ALA A C 1
ATOM 736 O O . ALA A 1 94 ? -8.864 3.747 1.911 1.00 98.12 94 ALA A O 1
ATOM 737 N N . LEU A 1 95 ? -7.021 2.440 1.896 1.00 97.81 95 LEU A N 1
ATOM 738 C CA . LEU A 1 95 ? -6.202 3.288 1.030 1.00 97.81 95 LEU A CA 1
ATOM 739 C C . LEU A 1 95 ? -6.043 2.674 -0.361 1.00 97.81 95 LEU A C 1
ATOM 741 O O . LEU A 1 95 ? -5.545 1.560 -0.510 1.00 97.81 95 LEU A O 1
ATOM 745 N N . HIS A 1 96 ? -6.380 3.450 -1.381 1.00 95.25 96 HIS A N 1
ATOM 746 C CA . HIS A 1 96 ? -6.043 3.147 -2.766 1.00 95.25 96 HIS A CA 1
ATOM 747 C C . HIS A 1 96 ? -5.582 4.425 -3.459 1.00 95.25 96 HIS A C 1
ATOM 749 O O . HIS A 1 96 ? -6.110 5.487 -3.170 1.00 95.25 96 HIS A O 1
ATOM 755 N N . ILE A 1 97 ? -4.597 4.363 -4.345 1.00 93.56 97 ILE A N 1
ATOM 756 C CA . ILE A 1 97 ? -4.240 5.510 -5.186 1.00 93.56 97 ILE A CA 1
ATOM 757 C C . ILE A 1 97 ? -4.100 4.978 -6.602 1.00 93.56 97 ILE A C 1
ATOM 759 O O . ILE A 1 97 ? -3.243 4.121 -6.835 1.00 93.56 97 ILE A O 1
ATOM 763 N N . ASP A 1 98 ? -4.932 5.487 -7.509 1.00 90.62 98 ASP A N 1
ATOM 764 C CA . ASP A 1 98 ? -4.936 5.061 -8.903 1.00 90.62 98 ASP A CA 1
ATOM 765 C C . ASP A 1 98 ? -3.614 5.461 -9.582 1.00 90.62 98 ASP A C 1
ATOM 767 O O . ASP A 1 98 ? -3.139 6.604 -9.468 1.00 90.62 98 ASP A O 1
ATOM 771 N N . GLY A 1 99 ? -3.039 4.527 -10.338 1.00 87.81 99 GLY A N 1
ATOM 772 C CA . GLY A 1 99 ? -1.906 4.792 -11.219 1.00 87.81 99 GLY A CA 1
ATOM 773 C C . GLY A 1 99 ? -0.924 3.632 -11.353 1.00 87.81 99 GLY A C 1
ATOM 774 O O . GLY A 1 99 ? -0.650 2.901 -10.402 1.00 87.81 99 GLY A O 1
ATOM 775 N N . ASP A 1 100 ? -0.359 3.527 -12.553 1.00 88.62 100 ASP A N 1
ATOM 776 C CA . ASP A 1 100 ? 0.765 2.656 -12.889 1.00 88.62 100 ASP A CA 1
ATOM 777 C C . ASP A 1 100 ? 1.872 3.516 -13.511 1.00 88.62 100 ASP A C 1
ATOM 779 O O . ASP A 1 100 ? 1.867 3.785 -14.712 1.00 88.62 100 ASP A O 1
ATOM 783 N N . ASP A 1 101 ? 2.762 4.042 -12.668 1.00 90.94 101 ASP A N 1
ATOM 784 C CA . ASP A 1 101 ? 3.816 4.962 -13.086 1.00 90.94 101 ASP A CA 1
ATOM 785 C C . ASP A 1 101 ? 5.226 4.413 -12.814 1.00 90.94 101 ASP A C 1
ATOM 787 O O . ASP A 1 101 ? 5.486 3.680 -11.850 1.00 90.94 101 ASP A O 1
ATOM 791 N N . SER A 1 102 ? 6.165 4.816 -13.670 1.00 94.19 102 SER A N 1
ATOM 792 C CA . SER A 1 102 ? 7.560 4.378 -13.627 1.00 94.19 102 SER A CA 1
ATOM 793 C C . SER A 1 102 ? 8.286 4.797 -12.345 1.00 94.19 102 SER A C 1
ATOM 795 O O . SER A 1 102 ? 9.198 4.089 -11.916 1.00 94.19 102 SER A O 1
ATOM 797 N N . ALA A 1 103 ? 7.878 5.886 -11.679 1.00 93.56 103 ALA A N 1
ATOM 798 C CA . ALA A 1 103 ? 8.486 6.305 -10.417 1.00 93.56 103 ALA A CA 1
ATOM 799 C C . ALA A 1 103 ? 8.089 5.371 -9.265 1.00 93.56 103 ALA A C 1
ATOM 801 O O . ALA A 1 103 ? 8.951 4.979 -8.481 1.00 93.56 103 ALA A O 1
ATOM 802 N N . SER A 1 104 ? 6.834 4.923 -9.214 1.00 94.75 104 SER A N 1
ATOM 803 C CA . SER A 1 104 ? 6.363 3.917 -8.255 1.00 94.75 104 SER A CA 1
ATOM 804 C C . SER A 1 104 ? 7.067 2.569 -8.435 1.00 94.75 104 SER A C 1
ATOM 806 O O . SER A 1 104 ? 7.540 1.978 -7.457 1.00 94.75 104 SER A O 1
ATOM 808 N N . ARG A 1 105 ? 7.226 2.105 -9.684 1.00 95.75 105 ARG A N 1
ATOM 809 C CA . ARG A 1 105 ? 8.001 0.886 -9.987 1.00 95.75 105 ARG A CA 1
ATOM 810 C C . ARG A 1 105 ? 9.483 1.053 -9.638 1.00 95.75 105 ARG A C 1
ATOM 812 O O . ARG A 1 105 ? 10.071 0.138 -9.063 1.00 95.75 105 ARG A O 1
ATOM 819 N N . ALA A 1 106 ? 10.076 2.217 -9.917 1.00 94.62 106 ALA A N 1
ATOM 820 C CA . ALA A 1 106 ? 11.455 2.534 -9.544 1.00 94.62 106 ALA A CA 1
ATOM 821 C C . ALA A 1 106 ? 11.660 2.517 -8.025 1.00 94.62 106 ALA A C 1
ATOM 823 O O . ALA A 1 106 ? 12.625 1.917 -7.552 1.00 94.62 106 ALA A O 1
ATOM 824 N N . THR A 1 107 ? 10.737 3.099 -7.252 1.00 93.88 107 THR A N 1
ATOM 825 C CA . THR A 1 107 ? 10.777 3.038 -5.787 1.00 93.88 107 THR A CA 1
ATOM 826 C C . THR A 1 107 ? 10.783 1.597 -5.292 1.00 93.88 107 THR A C 1
ATOM 828 O O . THR A 1 107 ? 11.612 1.249 -4.454 1.00 93.88 107 THR A O 1
ATOM 831 N N . ILE A 1 108 ? 9.903 0.743 -5.819 1.00 94.75 108 ILE A N 1
ATOM 832 C CA . ILE A 1 108 ? 9.859 -0.668 -5.424 1.00 94.75 108 ILE A CA 1
ATOM 833 C C . ILE A 1 108 ? 11.147 -1.388 -5.822 1.00 94.75 108 ILE A C 1
ATOM 835 O O . ILE A 1 108 ? 11.728 -2.065 -4.979 1.00 94.75 108 ILE A O 1
ATOM 839 N N . ALA A 1 109 ? 11.616 -1.228 -7.064 1.00 93.88 109 ALA A N 1
ATOM 840 C CA . ALA A 1 109 ? 12.850 -1.858 -7.533 1.00 93.88 109 ALA A CA 1
ATOM 841 C C . ALA A 1 109 ? 14.039 -1.505 -6.635 1.00 93.88 109 ALA A C 1
ATOM 843 O O . ALA A 1 109 ? 14.810 -2.377 -6.235 1.00 93.88 109 ALA A O 1
ATOM 844 N N . PHE A 1 110 ? 14.134 -0.230 -6.263 1.00 90.25 110 PHE A N 1
ATOM 845 C CA . PHE A 1 110 ? 15.156 0.268 -5.361 1.00 90.25 110 PHE A CA 1
ATOM 846 C C . PHE A 1 110 ? 15.027 -0.325 -3.952 1.00 90.25 110 PHE A C 1
ATOM 848 O O . PHE A 1 110 ? 15.990 -0.881 -3.429 1.00 90.25 110 PHE A O 1
ATOM 855 N N . VAL A 1 111 ? 13.847 -0.220 -3.330 1.00 89.62 111 VAL A N 1
ATOM 856 C CA . VAL A 1 111 ? 13.630 -0.624 -1.930 1.00 89.62 111 VAL A CA 1
ATOM 857 C C . VAL A 1 111 ? 13.726 -2.140 -1.758 1.00 89.62 111 VAL A C 1
ATOM 859 O O . VAL A 1 111 ? 14.360 -2.617 -0.818 1.00 89.62 111 VAL A O 1
ATOM 862 N N . ALA A 1 112 ? 13.127 -2.898 -2.676 1.00 90.94 112 ALA A N 1
ATO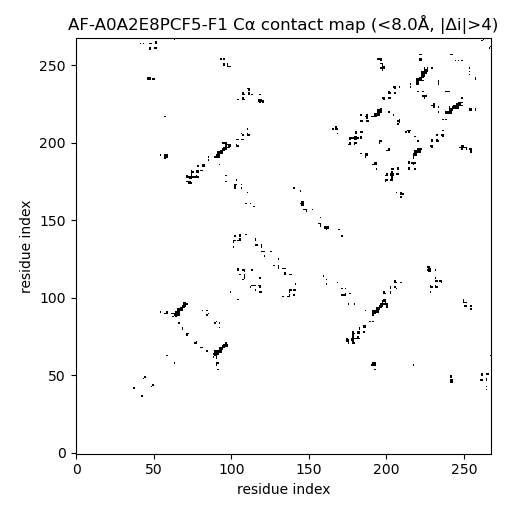M 863 C CA . ALA A 1 112 ? 13.175 -4.355 -2.675 1.00 90.94 112 ALA A CA 1
ATOM 864 C C . ALA A 1 112 ? 14.508 -4.907 -3.207 1.00 90.94 112 ALA A C 1
ATOM 866 O O . ALA A 1 112 ? 14.732 -6.113 -3.123 1.00 90.94 112 ALA A O 1
ATOM 867 N N . ASN A 1 113 ? 15.394 -4.043 -3.723 1.00 89.25 113 ASN A N 1
ATOM 868 C CA . ASN A 1 113 ? 16.672 -4.412 -4.327 1.00 89.25 113 ASN A CA 1
ATOM 869 C C . ASN A 1 113 ? 16.511 -5.506 -5.402 1.00 89.25 113 ASN A C 1
ATOM 871 O O . ASN A 1 113 ? 17.147 -6.562 -5.354 1.00 89.25 113 ASN A O 1
ATOM 875 N N . VAL A 1 114 ? 15.619 -5.255 -6.360 1.00 91.06 114 VAL A N 1
ATOM 876 C CA . VAL A 1 114 ? 15.357 -6.152 -7.491 1.00 91.06 114 VAL A CA 1
ATOM 877 C C . VAL A 1 114 ? 15.721 -5.476 -8.818 1.00 91.06 114 VAL A C 1
ATOM 879 O O . VAL A 1 114 ? 15.659 -4.248 -8.927 1.00 91.06 114 VAL A O 1
ATOM 882 N N . PRO A 1 115 ? 16.116 -6.242 -9.851 1.00 91.44 115 PRO A N 1
ATOM 883 C CA . PRO A 1 115 ? 16.370 -5.698 -11.182 1.00 91.44 115 PRO A CA 1
ATOM 884 C C . PRO A 1 115 ? 15.163 -4.940 -11.750 1.00 91.44 115 PRO A C 1
ATOM 886 O O . PRO A 1 115 ? 14.016 -5.314 -11.522 1.00 91.44 115 PRO A O 1
ATOM 889 N N . THR A 1 116 ? 15.406 -3.919 -12.578 1.00 92.75 116 THR A N 1
ATOM 890 C CA . THR A 1 116 ? 14.320 -3.151 -13.219 1.00 92.75 116 THR A CA 1
ATOM 891 C C . THR A 1 116 ? 13.461 -3.997 -14.163 1.00 92.75 116 THR A C 1
ATOM 893 O O . THR A 1 116 ? 12.287 -3.702 -14.356 1.00 92.75 116 THR A O 1
ATOM 896 N N . THR A 1 117 ? 14.015 -5.078 -14.715 1.00 94.69 117 THR A N 1
ATOM 897 C CA . THR A 1 117 ? 13.275 -6.067 -15.514 1.00 94.69 117 THR A CA 1
ATOM 898 C C . THR A 1 117 ? 12.250 -6.846 -14.700 1.00 94.69 117 THR A C 1
ATOM 900 O O . THR A 1 117 ? 11.266 -7.315 -15.259 1.00 94.69 117 THR A O 1
ATOM 903 N N . ASP A 1 118 ? 12.460 -6.966 -13.389 1.00 94.62 118 ASP A N 1
ATOM 904 C CA . ASP A 1 118 ? 11.648 -7.801 -12.502 1.00 94.62 118 ASP A CA 1
ATOM 905 C C . ASP A 1 118 ? 10.474 -7.018 -11.903 1.00 94.62 118 ASP A C 1
ATOM 907 O O . ASP A 1 118 ? 9.671 -7.582 -11.168 1.00 94.62 118 ASP A O 1
ATOM 911 N N . VAL A 1 119 ? 10.355 -5.726 -12.229 1.00 94.75 119 VAL A N 1
ATOM 912 C CA . VAL A 1 119 ? 9.233 -4.863 -11.834 1.00 94.75 119 VAL A CA 1
ATOM 913 C C . VAL A 1 119 ? 8.388 -4.406 -13.022 1.00 94.75 119 VAL A C 1
ATOM 915 O O . VAL A 1 119 ? 7.492 -3.595 -12.826 1.00 94.75 119 VAL A O 1
ATOM 918 N N . VAL A 1 120 ? 8.637 -4.900 -14.240 1.00 93.94 120 VAL A N 1
ATOM 919 C CA . VAL A 1 120 ? 7.855 -4.562 -15.444 1.00 93.94 120 VAL A CA 1
ATOM 920 C C . VAL A 1 120 ? 7.356 -5.833 -16.109 1.00 93.94 120 VAL A C 1
ATOM 922 O O . VAL A 1 120 ? 8.145 -6.637 -16.607 1.00 93.94 120 VAL A O 1
ATOM 925 N N . GLU A 1 121 ? 6.038 -6.001 -16.179 1.00 88.94 121 GLU A N 1
ATOM 926 C CA . GLU A 1 121 ? 5.446 -7.121 -16.907 1.00 88.94 121 GLU A CA 1
ATOM 927 C C . GLU A 1 121 ? 5.428 -6.849 -18.416 1.00 88.94 121 GLU A C 1
ATOM 929 O O . GLU A 1 121 ? 4.937 -5.819 -18.879 1.00 88.94 121 GLU A O 1
ATOM 934 N N . GLN A 1 122 ? 5.915 -7.804 -19.212 1.00 87.88 122 GLN A N 1
ATOM 935 C CA . GLN A 1 122 ? 5.669 -7.798 -20.651 1.00 87.88 122 GLN A CA 1
ATOM 936 C C . GLN A 1 122 ? 4.280 -8.386 -20.926 1.00 87.88 122 GLN A C 1
ATOM 938 O O . GLN A 1 122 ? 4.134 -9.583 -21.177 1.00 87.88 122 GLN A O 1
ATOM 943 N N . GLN A 1 123 ? 3.255 -7.535 -20.865 1.00 85.69 123 GLN A N 1
ATOM 944 C CA . GLN A 1 123 ? 1.880 -7.945 -21.156 1.00 85.69 123 GLN A CA 1
ATOM 945 C C . GLN A 1 123 ? 1.756 -8.569 -22.560 1.00 85.69 123 GLN A C 1
ATOM 947 O O . GLN A 1 123 ? 2.455 -8.147 -23.492 1.00 85.69 123 GLN A O 1
ATOM 952 N N . PRO A 1 124 ? 0.848 -9.543 -22.766 1.00 87.75 124 PRO A N 1
ATOM 953 C CA . PRO A 1 124 ? 0.569 -10.076 -24.093 1.00 87.75 124 PRO A CA 1
ATOM 954 C C . PRO A 1 124 ? 0.226 -8.960 -25.090 1.00 87.75 124 PRO A C 1
ATOM 956 O O . PRO A 1 124 ? -0.715 -8.198 -24.893 1.00 87.75 124 PRO A O 1
ATOM 959 N N . GLY A 1 125 ? 0.986 -8.878 -26.184 1.00 89.31 125 GLY A N 1
ATOM 960 C CA . GLY A 1 125 ? 0.833 -7.829 -27.200 1.00 89.31 125 GLY A CA 1
ATOM 961 C C . GLY A 1 125 ? 1.786 -6.639 -27.043 1.00 89.31 125 GLY A C 1
ATOM 962 O O . GLY A 1 125 ? 1.920 -5.860 -27.987 1.00 89.31 125 GLY A O 1
ATOM 963 N N . THR A 1 126 ? 2.513 -6.528 -25.928 1.00 90.94 126 THR A N 1
ATOM 964 C CA . THR A 1 126 ? 3.600 -5.555 -25.771 1.00 90.94 126 THR A CA 1
ATOM 965 C C . THR A 1 126 ? 4.817 -6.005 -26.573 1.00 90.94 126 THR A C 1
ATOM 967 O O . THR A 1 126 ? 5.405 -7.056 -26.311 1.00 90.94 126 THR A O 1
ATOM 970 N N . SER A 1 127 ? 5.213 -5.202 -27.564 1.00 94.88 127 SER A N 1
ATOM 971 C CA . SER A 1 127 ? 6.449 -5.455 -28.313 1.00 94.88 127 SER A CA 1
ATOM 972 C C . SER A 1 127 ? 7.671 -5.404 -27.394 1.00 94.88 127 SER A C 1
ATOM 974 O O . SER A 1 127 ? 7.698 -4.609 -26.454 1.00 94.88 127 SER A O 1
ATOM 976 N N . ASP A 1 128 ? 8.714 -6.172 -27.713 1.00 95.38 128 ASP A N 1
ATOM 977 C CA . ASP A 1 128 ? 9.983 -6.132 -26.973 1.00 95.38 128 ASP A CA 1
ATOM 978 C C . ASP A 1 128 ? 10.539 -4.705 -26.873 1.00 95.38 128 ASP A C 1
ATOM 980 O O . ASP A 1 128 ? 11.090 -4.323 -25.848 1.00 95.38 128 ASP A O 1
ATOM 984 N N . HIS A 1 129 ? 10.361 -3.892 -27.921 1.00 95.06 129 HIS A N 1
ATOM 985 C CA . HIS A 1 129 ? 10.798 -2.497 -27.927 1.00 95.06 129 HIS A CA 1
ATOM 986 C C . HIS A 1 129 ? 10.068 -1.649 -26.881 1.00 95.06 129 HIS A C 1
ATOM 988 O O . HIS A 1 129 ? 10.725 -0.961 -26.109 1.00 95.06 129 HIS A O 1
ATOM 994 N N . ALA A 1 130 ? 8.738 -1.750 -26.818 1.00 94.19 130 ALA A N 1
ATOM 995 C CA . ALA A 1 130 ? 7.930 -1.023 -25.839 1.00 94.19 130 ALA A CA 1
ATOM 996 C C . ALA A 1 130 ? 8.231 -1.475 -24.400 1.00 94.19 130 ALA A C 1
ATOM 998 O O . ALA A 1 130 ? 8.325 -0.651 -23.496 1.00 94.19 130 ALA A O 1
ATOM 999 N N . TRP A 1 131 ? 8.444 -2.778 -24.187 1.00 94.94 131 TRP A N 1
ATOM 1000 C CA . TRP A 1 131 ? 8.863 -3.286 -22.880 1.00 94.94 131 TRP A CA 1
ATOM 1001 C C . TRP A 1 131 ? 10.259 -2.775 -22.490 1.00 94.94 131 TRP A C 1
ATOM 1003 O O . TRP A 1 131 ? 10.452 -2.302 -21.372 1.00 94.94 131 TRP A O 1
ATOM 1013 N N . MET A 1 132 ? 11.224 -2.793 -23.418 1.00 95.81 132 MET A N 1
ATOM 1014 C CA . MET A 1 132 ? 12.564 -2.243 -23.181 1.00 95.81 132 MET A CA 1
ATOM 1015 C C . MET A 1 132 ? 12.541 -0.738 -22.892 1.00 95.81 132 MET A C 1
ATOM 1017 O O . MET A 1 132 ? 13.352 -0.277 -22.094 1.00 95.81 132 MET A O 1
ATOM 1021 N N . GLU A 1 133 ? 11.641 0.019 -23.521 1.00 96.25 133 GLU A N 1
ATOM 1022 C CA . GLU A 1 133 ? 11.463 1.452 -23.265 1.00 96.25 133 GLU A CA 1
ATOM 1023 C C . GLU A 1 133 ? 10.970 1.705 -21.833 1.00 96.25 133 GLU A C 1
ATOM 1025 O O . GLU A 1 133 ? 11.585 2.492 -21.115 1.00 96.25 133 GLU A O 1
ATOM 1030 N N . ALA A 1 134 ? 9.965 0.956 -21.366 1.00 94.19 134 ALA A N 1
ATOM 1031 C CA . ALA A 1 134 ? 9.488 1.035 -19.982 1.00 94.19 134 ALA A CA 1
ATOM 1032 C C . ALA A 1 134 ? 10.578 0.651 -18.961 1.00 94.19 134 ALA A C 1
ATOM 1034 O O . ALA A 1 134 ? 10.785 1.331 -17.955 1.00 94.19 134 ALA A O 1
ATOM 1035 N N . VAL A 1 135 ? 11.341 -0.414 -19.234 1.00 96.12 135 VAL A N 1
ATOM 1036 C CA . VAL A 1 135 ? 12.478 -0.815 -18.386 1.00 96.12 135 VAL A CA 1
ATOM 1037 C C . VAL A 1 135 ? 13.575 0.257 -18.373 1.00 96.12 135 VAL A C 1
ATOM 1039 O O . VAL A 1 135 ? 14.194 0.492 -17.330 1.00 96.12 135 VAL A O 1
ATOM 1042 N N . ALA A 1 136 ? 13.840 0.900 -19.515 1.00 95.38 136 ALA A N 1
ATOM 1043 C CA . ALA A 1 136 ? 14.822 1.972 -19.623 1.00 95.38 136 ALA A CA 1
ATOM 1044 C C . ALA A 1 136 ? 14.397 3.212 -18.827 1.00 95.38 136 ALA A C 1
ATOM 1046 O O . ALA A 1 136 ? 15.234 3.766 -18.125 1.00 95.38 136 ALA A O 1
ATOM 1047 N N . GLU A 1 137 ? 13.117 3.588 -18.850 1.00 95.50 137 GLU A N 1
ATOM 1048 C CA . GLU A 1 137 ? 12.599 4.714 -18.066 1.00 95.50 137 GLU A CA 1
ATOM 1049 C C . GLU A 1 137 ? 12.846 4.522 -16.560 1.00 95.50 137 GLU A C 1
ATOM 1051 O O . GLU A 1 137 ? 13.415 5.391 -15.898 1.00 95.50 137 GLU A O 1
ATOM 1056 N N . ILE A 1 138 ? 12.511 3.344 -16.025 1.00 94.38 138 ILE A N 1
ATOM 1057 C CA . ILE A 1 138 ? 12.756 3.005 -14.613 1.00 94.38 138 ILE A CA 1
ATOM 1058 C C . ILE A 1 138 ? 14.253 3.029 -14.298 1.00 94.38 138 ILE A C 1
ATOM 1060 O O . ILE A 1 138 ? 14.676 3.539 -13.261 1.00 94.38 138 ILE A O 1
ATOM 1064 N N . ARG A 1 139 ? 15.081 2.475 -15.189 1.00 92.62 139 ARG A N 1
ATOM 1065 C CA . ARG A 1 139 ? 16.538 2.476 -15.019 1.00 92.62 139 ARG A CA 1
ATOM 1066 C C . ARG A 1 139 ? 17.091 3.898 -14.969 1.00 92.62 139 ARG A C 1
ATOM 1068 O O . ARG A 1 139 ? 17.941 4.175 -14.129 1.00 92.62 139 ARG A O 1
ATOM 1075 N N . ASP A 1 140 ? 16.616 4.773 -15.845 1.00 92.12 140 ASP A N 1
ATOM 1076 C CA . ASP A 1 140 ? 17.091 6.148 -15.951 1.00 92.12 140 ASP A CA 1
ATOM 1077 C C . ASP A 1 140 ? 16.660 6.980 -14.724 1.00 92.12 140 ASP A C 1
ATOM 1079 O O . ASP A 1 140 ? 17.438 7.804 -14.244 1.00 92.12 140 ASP A O 1
ATOM 1083 N N . LEU A 1 141 ? 15.493 6.691 -14.126 1.00 91.50 141 LEU A N 1
ATOM 1084 C CA . LEU A 1 141 ? 15.086 7.241 -12.821 1.00 91.50 141 LEU A CA 1
ATOM 1085 C C . LEU A 1 141 ? 16.006 6.804 -11.671 1.00 91.50 141 LEU A C 1
ATOM 1087 O O . LEU A 1 141 ? 16.201 7.554 -10.712 1.00 91.50 141 LEU A O 1
ATOM 1091 N N . LEU A 1 142 ? 16.570 5.597 -11.755 1.00 88.88 142 LEU A N 1
ATOM 1092 C CA . LEU A 1 142 ? 17.454 5.031 -10.733 1.00 88.88 142 LEU A CA 1
ATOM 1093 C C . LEU A 1 142 ? 18.934 5.373 -10.933 1.00 88.88 142 LEU A C 1
ATOM 1095 O O . LEU A 1 142 ? 19.721 5.208 -9.999 1.00 88.88 142 LEU A O 1
ATOM 1099 N N . GLU A 1 143 ? 19.318 5.867 -12.111 1.00 87.12 143 GLU A N 1
ATOM 1100 C CA . GLU A 1 143 ? 20.701 6.206 -12.456 1.00 87.12 143 GLU A CA 1
ATOM 1101 C C . GLU A 1 143 ? 21.386 7.124 -11.424 1.00 87.12 143 GLU A C 1
ATOM 1103 O O . GLU A 1 143 ? 22.501 6.796 -11.012 1.00 87.12 143 GLU A O 1
ATOM 1108 N N . PRO A 1 144 ? 20.747 8.196 -10.900 1.00 83.25 144 PRO A N 1
ATOM 1109 C CA . PRO A 1 144 ? 21.373 9.069 -9.901 1.00 83.25 144 PRO A CA 1
ATOM 1110 C C . PRO A 1 144 ? 21.715 8.378 -8.572 1.00 83.25 144 PRO A C 1
ATOM 1112 O O . PRO A 1 144 ? 22.464 8.934 -7.770 1.00 83.25 144 PRO A O 1
ATOM 1115 N N . TYR A 1 145 ? 21.148 7.196 -8.316 1.00 77.62 145 TYR A N 1
ATOM 1116 C CA . TYR A 1 145 ? 21.259 6.471 -7.048 1.00 77.62 145 TYR A CA 1
ATOM 1117 C C . TYR A 1 145 ? 22.118 5.210 -7.144 1.00 77.62 145 TYR A C 1
ATOM 1119 O O . TYR A 1 145 ? 22.252 4.478 -6.159 1.00 77.62 145 TYR A O 1
ATOM 1127 N N . ARG A 1 146 ? 22.716 4.941 -8.310 1.00 72.56 146 ARG A N 1
ATOM 1128 C CA . ARG A 1 146 ? 23.672 3.846 -8.465 1.00 72.56 146 ARG A CA 1
ATOM 1129 C C . ARG A 1 146 ? 24.943 4.141 -7.677 1.00 72.56 146 ARG A C 1
ATOM 1131 O O . ARG A 1 146 ? 25.562 5.193 -7.826 1.00 72.56 146 ARG A O 1
ATOM 1138 N N . VAL A 1 147 ? 25.357 3.183 -6.852 1.00 63.84 147 VAL A N 1
ATOM 1139 C CA . VAL A 1 147 ? 26.653 3.245 -6.177 1.00 63.84 147 VAL A CA 1
ATOM 1140 C C . VAL A 1 147 ? 27.713 2.821 -7.186 1.00 63.84 147 VAL A C 1
ATOM 1142 O O . VAL A 1 147 ? 27.761 1.657 -7.569 1.00 63.84 147 VAL A O 1
ATOM 1145 N N . VAL A 1 148 ? 28.563 3.756 -7.616 1.00 58.50 148 VAL A N 1
ATOM 1146 C CA . VAL A 1 148 ? 29.782 3.429 -8.368 1.00 58.50 148 VAL A CA 1
ATOM 1147 C C . VAL A 1 148 ? 30.783 2.854 -7.366 1.00 58.50 148 VAL A C 1
ATOM 1149 O O . VAL A 1 148 ? 31.202 3.583 -6.461 1.00 58.50 148 VAL A O 1
ATOM 1152 N N . PRO A 1 149 ? 31.159 1.567 -7.452 1.00 53.62 149 PRO A N 1
ATOM 1153 C CA . PRO A 1 149 ? 32.194 1.043 -6.579 1.00 53.62 149 PRO A CA 1
ATOM 1154 C C . PRO A 1 149 ? 33.530 1.734 -6.861 1.00 53.62 149 PRO A C 1
ATOM 1156 O O . PRO A 1 149 ? 33.765 2.172 -7.988 1.00 53.62 149 PRO A O 1
ATOM 1159 N N . PRO A 1 150 ? 34.430 1.813 -5.872 1.00 50.88 150 PRO A N 1
ATOM 1160 C CA . PRO A 1 150 ? 35.783 2.286 -6.121 1.00 50.88 150 PRO A CA 1
ATOM 1161 C C . PRO A 1 150 ? 36.496 1.397 -7.164 1.00 50.88 150 PRO A C 1
ATOM 1163 O O . PRO A 1 150 ? 36.222 0.194 -7.271 1.00 50.88 150 PRO A O 1
ATOM 1166 N N . ASP A 1 151 ? 37.388 2.029 -7.941 1.00 54.97 151 ASP A N 1
ATOM 1167 C CA . ASP A 1 151 ? 38.096 1.519 -9.140 1.00 54.97 151 ASP A CA 1
ATOM 1168 C C . ASP A 1 151 ? 38.876 0.196 -8.943 1.00 54.97 151 ASP A C 1
ATOM 1170 O O . ASP A 1 151 ? 39.388 -0.386 -9.899 1.00 54.97 151 ASP A O 1
ATOM 1174 N N . ASP A 1 152 ? 38.999 -0.288 -7.709 1.00 52.69 152 ASP A N 1
ATOM 1175 C CA . ASP A 1 152 ? 39.736 -1.481 -7.295 1.00 52.69 152 ASP A CA 1
ATOM 1176 C C . ASP A 1 152 ? 38.854 -2.719 -7.043 1.00 52.69 152 ASP A C 1
ATOM 1178 O O . ASP A 1 152 ? 39.372 -3.806 -6.764 1.00 52.69 152 ASP A O 1
ATOM 1182 N N . SER A 1 153 ? 37.533 -2.601 -7.197 1.00 53.97 153 SER A N 1
ATOM 1183 C CA . SER A 1 153 ? 36.618 -3.747 -7.190 1.00 53.97 153 SER A CA 1
ATOM 1184 C C . SER A 1 153 ? 36.384 -4.278 -8.608 1.00 53.97 153 SER A C 1
ATOM 1186 O O . SER A 1 153 ? 36.277 -3.521 -9.571 1.00 53.97 153 SER A O 1
ATOM 1188 N N . SER A 1 154 ? 36.358 -5.604 -8.769 1.00 48.50 154 SER A N 1
ATOM 1189 C CA . SER A 1 154 ? 36.168 -6.227 -10.080 1.00 48.50 154 SER A CA 1
ATOM 1190 C C . SER A 1 154 ? 34.879 -5.721 -10.738 1.00 48.50 154 SER A C 1
ATOM 1192 O O . SER A 1 154 ? 33.828 -5.670 -10.101 1.00 48.50 154 SER A O 1
ATOM 1194 N N . VAL A 1 155 ? 34.967 -5.391 -12.031 1.00 49.00 155 VAL A N 1
ATOM 1195 C CA . VAL A 1 155 ? 33.867 -4.907 -12.893 1.00 49.00 155 VAL A CA 1
ATOM 1196 C C . VAL A 1 155 ? 32.583 -5.748 -12.816 1.00 49.00 155 VAL A C 1
ATOM 1198 O O . VAL A 1 155 ? 31.499 -5.229 -13.062 1.00 49.00 155 VAL A O 1
ATOM 1201 N N . ASP A 1 156 ? 32.681 -7.005 -12.383 1.00 45.09 156 ASP A N 1
ATOM 1202 C CA . ASP A 1 156 ? 31.543 -7.910 -12.194 1.00 45.09 156 ASP A CA 1
ATOM 1203 C C . ASP A 1 156 ? 30.692 -7.596 -10.944 1.00 45.09 156 ASP A C 1
ATOM 1205 O O . ASP A 1 156 ? 29.551 -8.041 -10.855 1.00 45.09 156 ASP A O 1
ATOM 1209 N N . SER A 1 157 ? 31.208 -6.818 -9.982 1.00 43.53 15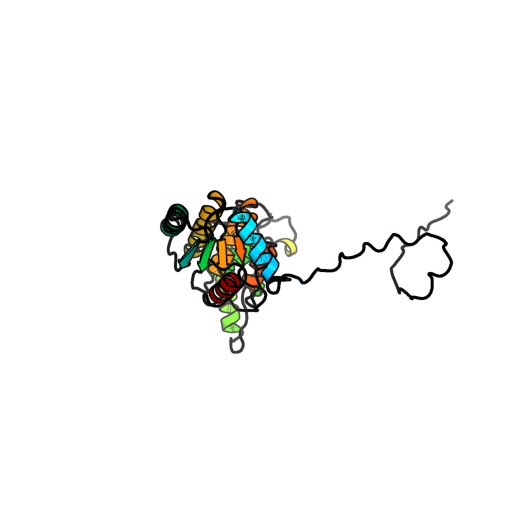7 SER A N 1
ATOM 1210 C CA . SER A 1 157 ? 30.490 -6.447 -8.745 1.00 43.53 157 SER A CA 1
ATOM 1211 C C . SER A 1 157 ? 29.767 -5.096 -8.841 1.00 43.53 157 SER A C 1
ATOM 1213 O O . SER A 1 157 ? 28.938 -4.777 -7.991 1.00 43.53 157 SER A O 1
ATOM 1215 N N . ALA A 1 158 ? 30.071 -4.295 -9.868 1.00 44.38 158 ALA A N 1
ATOM 1216 C CA . ALA A 1 158 ? 29.642 -2.900 -9.979 1.00 44.38 158 ALA A CA 1
ATOM 1217 C C . ALA A 1 158 ? 28.283 -2.687 -10.647 1.00 44.38 158 ALA A C 1
ATOM 1219 O O . ALA A 1 158 ? 27.611 -1.698 -10.373 1.00 44.38 158 ALA A O 1
ATOM 1220 N N . ALA A 1 159 ? 27.855 -3.608 -11.510 1.00 44.03 159 ALA A N 1
ATOM 1221 C CA . ALA A 1 159 ? 26.679 -3.398 -12.354 1.00 44.03 159 ALA A CA 1
ATOM 1222 C C . ALA A 1 159 ? 25.330 -3.524 -11.614 1.00 44.03 159 ALA A C 1
ATOM 1224 O O . ALA A 1 159 ? 24.295 -3.158 -12.172 1.00 44.03 159 ALA A O 1
ATOM 1225 N N . HIS A 1 160 ? 25.326 -4.028 -10.373 1.00 47.06 160 HIS A N 1
ATOM 1226 C CA . HIS A 1 160 ? 24.099 -4.408 -9.656 1.00 47.06 160 HIS A CA 1
ATOM 1227 C C . HIS A 1 160 ? 24.073 -4.014 -8.175 1.00 47.06 160 HIS A C 1
ATOM 1229 O O . HIS A 1 160 ? 23.184 -4.446 -7.446 1.00 47.06 160 HIS A O 1
ATOM 1235 N N . ALA A 1 161 ? 25.025 -3.204 -7.710 1.00 48.44 161 ALA A N 1
ATOM 1236 C CA . ALA A 1 161 ? 25.029 -2.745 -6.328 1.00 48.44 161 ALA A CA 1
ATOM 1237 C C . ALA A 1 161 ? 24.035 -1.583 -6.157 1.00 48.44 161 ALA A C 1
ATOM 1239 O O . ALA A 1 161 ? 24.416 -0.412 -6.110 1.00 48.44 161 ALA A O 1
ATOM 1240 N N . PHE A 1 162 ? 22.742 -1.902 -6.065 1.00 54.09 162 PHE A N 1
ATOM 1241 C CA . PHE A 1 162 ? 21.830 -1.018 -5.346 1.00 54.09 162 PHE A CA 1
ATOM 1242 C C . PHE A 1 162 ? 22.308 -0.912 -3.893 1.00 54.09 162 PHE A C 1
ATOM 1244 O O . PHE A 1 162 ? 22.967 -1.828 -3.381 1.00 54.09 162 PHE A O 1
ATOM 1251 N N . PRO A 1 163 ? 22.062 0.228 -3.238 1.00 52.84 163 PRO A N 1
ATOM 1252 C CA . PRO A 1 163 ? 22.613 0.477 -1.921 1.00 52.84 163 PRO A CA 1
ATOM 1253 C C . PRO A 1 163 ? 22.232 -0.623 -0.928 1.00 52.84 163 PRO A C 1
ATOM 1255 O O . PRO A 1 163 ? 21.138 -1.183 -0.962 1.00 52.84 163 PRO A O 1
ATOM 1258 N N . ALA A 1 164 ? 23.174 -0.936 -0.038 1.00 49.66 164 ALA A N 1
ATOM 1259 C CA . ALA A 1 164 ? 22.986 -1.944 0.993 1.00 49.66 164 ALA A CA 1
ATOM 1260 C C . ALA A 1 164 ? 21.735 -1.647 1.854 1.00 49.66 164 ALA A C 1
ATOM 1262 O O . ALA A 1 164 ? 21.383 -0.476 2.039 1.00 49.66 164 ALA A O 1
ATOM 1263 N N . PRO A 1 165 ? 21.098 -2.681 2.439 1.00 44.94 165 PRO A N 1
ATOM 1264 C CA . PRO A 1 165 ? 20.000 -2.499 3.386 1.00 44.94 165 PRO A CA 1
ATOM 1265 C C . PRO A 1 165 ? 20.379 -1.479 4.473 1.00 44.94 165 PRO A C 1
ATOM 1267 O O . PRO A 1 165 ? 21.395 -1.647 5.148 1.00 44.94 165 PRO A O 1
ATOM 1270 N N . GLY A 1 166 ? 19.581 -0.419 4.633 1.00 46.03 166 GLY A N 1
ATOM 1271 C CA . GLY A 1 166 ? 19.809 0.639 5.629 1.00 46.03 166 GLY A CA 1
ATOM 1272 C C . GLY A 1 166 ? 20.371 1.964 5.096 1.00 46.03 166 GLY A C 1
ATOM 1273 O O . GLY A 1 166 ? 20.573 2.886 5.886 1.00 46.03 166 GLY A O 1
ATOM 1274 N N . VAL A 1 167 ? 20.599 2.107 3.786 1.00 52.53 167 VAL A N 1
ATOM 1275 C CA . VAL A 1 167 ? 20.771 3.436 3.170 1.00 52.53 167 VAL A CA 1
ATOM 1276 C C . VAL A 1 167 ? 19.398 4.121 3.101 1.00 52.53 167 VAL A C 1
ATOM 1278 O O . VAL A 1 167 ? 18.440 3.466 2.682 1.00 52.53 167 VAL A O 1
ATOM 1281 N N . PRO A 1 168 ? 19.266 5.401 3.513 1.00 53.19 168 PRO A N 1
ATOM 1282 C CA . PRO A 1 168 ? 18.002 6.123 3.421 1.00 53.19 168 PRO A CA 1
ATOM 1283 C C . PRO A 1 168 ? 17.451 6.035 2.003 1.00 53.19 168 PRO A C 1
ATOM 1285 O O . PRO A 1 168 ? 18.207 6.216 1.043 1.00 53.19 168 PRO A O 1
ATOM 1288 N N . ALA A 1 169 ? 16.152 5.759 1.879 1.00 57.03 169 ALA A N 1
ATOM 1289 C CA . ALA A 1 169 ? 15.513 5.754 0.578 1.00 57.03 169 ALA A CA 1
ATOM 1290 C C . ALA A 1 169 ? 15.786 7.101 -0.118 1.00 57.03 169 ALA A C 1
ATOM 1292 O O . ALA A 1 169 ? 15.667 8.160 0.511 1.00 57.03 169 ALA A O 1
ATOM 1293 N N . PRO A 1 170 ? 16.218 7.084 -1.384 1.00 57.91 170 PRO A N 1
ATOM 1294 C CA . PRO A 1 170 ? 16.492 8.286 -2.124 1.00 57.91 170 PRO A CA 1
ATOM 1295 C C . PRO A 1 170 ? 15.212 9.095 -2.237 1.00 57.91 170 PRO A C 1
ATOM 1297 O O . PRO A 1 170 ? 14.121 8.537 -2.350 1.00 57.91 170 PRO A O 1
ATOM 1300 N N . ASN A 1 171 ? 15.358 10.417 -2.249 1.00 66.06 171 ASN A N 1
ATOM 1301 C CA . ASN A 1 171 ? 14.262 11.327 -2.553 1.00 66.06 171 ASN A CA 1
ATOM 1302 C C . ASN A 1 171 ? 13.957 11.257 -4.061 1.00 66.06 171 ASN A C 1
ATOM 1304 O O . ASN A 1 171 ? 14.262 12.190 -4.808 1.00 66.06 171 ASN A O 1
ATOM 1308 N N . LEU A 1 172 ? 13.470 10.096 -4.510 1.00 74.19 172 LEU A N 1
ATOM 1309 C CA . LEU A 1 172 ? 12.924 9.880 -5.843 1.00 74.19 172 LEU A CA 1
ATOM 1310 C C . LEU A 1 172 ? 11.779 10.882 -6.039 1.00 74.19 172 LEU A C 1
ATOM 1312 O O . LEU A 1 172 ? 10.986 11.084 -5.116 1.00 74.19 172 LEU A O 1
ATOM 1316 N N . PRO A 1 173 ? 11.658 11.522 -7.213 1.00 77.62 173 PRO A N 1
ATOM 1317 C CA . PRO A 1 173 ? 10.558 12.436 -7.501 1.00 77.62 173 PRO A CA 1
ATOM 1318 C C . PRO A 1 173 ? 9.250 11.654 -7.735 1.00 77.62 173 PRO A C 1
ATOM 1320 O O . PRO A 1 173 ? 8.724 11.619 -8.842 1.00 77.62 173 PRO A O 1
ATOM 1323 N N . ALA A 1 174 ? 8.728 11.021 -6.682 1.00 88.44 174 ALA A N 1
ATOM 1324 C CA . ALA A 1 174 ? 7.541 10.171 -6.686 1.00 88.44 174 ALA A CA 1
ATOM 1325 C C . ALA A 1 174 ? 6.477 10.734 -5.712 1.00 88.44 174 ALA A C 1
ATOM 1327 O O . ALA A 1 174 ? 6.214 10.150 -4.659 1.00 88.44 174 ALA A O 1
ATOM 1328 N N . PRO A 1 175 ? 5.856 11.893 -6.016 1.00 91.38 175 PRO A N 1
ATOM 1329 C CA . PRO A 1 175 ? 4.996 12.616 -5.069 1.00 91.38 175 PRO A CA 1
ATOM 1330 C C . PRO A 1 175 ? 3.789 11.798 -4.589 1.00 91.38 175 PRO A C 1
ATOM 1332 O O . PRO A 1 175 ? 3.421 11.866 -3.416 1.00 91.38 175 PRO A O 1
ATOM 1335 N N . ARG A 1 176 ? 3.197 10.971 -5.460 1.00 94.31 176 ARG A N 1
ATOM 1336 C CA . ARG A 1 176 ? 2.082 10.087 -5.087 1.00 94.31 176 ARG A CA 1
ATOM 1337 C C . ARG A 1 176 ? 2.521 8.965 -4.147 1.00 94.31 176 ARG A C 1
ATOM 1339 O O . ARG A 1 176 ? 1.811 8.647 -3.196 1.00 94.31 176 ARG A O 1
ATOM 1346 N N . VAL A 1 177 ? 3.729 8.437 -4.337 1.00 95.00 177 VAL A N 1
ATOM 1347 C CA . VAL A 1 177 ? 4.329 7.455 -3.427 1.00 95.00 177 VAL A CA 1
ATOM 1348 C C . VAL A 1 177 ? 4.597 8.078 -2.057 1.00 95.00 177 VAL A C 1
ATOM 1350 O O . VAL A 1 177 ? 4.263 7.476 -1.039 1.00 95.00 177 VAL A O 1
ATOM 1353 N N . HIS A 1 178 ? 5.126 9.305 -2.006 1.00 94.62 178 HIS A N 1
ATOM 1354 C CA . HIS A 1 178 ? 5.297 10.023 -0.737 1.00 94.62 178 HIS A CA 1
ATOM 1355 C C . HIS A 1 178 ? 3.955 10.346 -0.071 1.00 94.62 178 HIS A C 1
ATOM 1357 O O . HIS A 1 178 ? 3.842 10.287 1.150 1.00 94.62 178 HIS A O 1
ATOM 1363 N N . SER A 1 179 ? 2.907 10.601 -0.855 1.00 96.00 179 SER A N 1
ATOM 1364 C CA . SER A 1 179 ? 1.545 10.772 -0.338 1.00 96.00 179 SER A CA 1
ATOM 1365 C C . SER A 1 179 ? 1.020 9.481 0.302 1.00 96.00 179 SER A C 1
ATOM 1367 O O . SER A 1 179 ? 0.533 9.513 1.433 1.00 96.00 179 SER A O 1
ATOM 1369 N N . ALA A 1 180 ? 1.200 8.325 -0.351 1.00 97.06 180 ALA A N 1
ATOM 1370 C CA . ALA A 1 180 ? 0.894 7.020 0.241 1.00 97.06 180 ALA A CA 1
ATOM 1371 C C . ALA A 1 180 ? 1.718 6.755 1.511 1.00 97.06 180 ALA A C 1
ATOM 1373 O O . ALA A 1 180 ? 1.167 6.339 2.531 1.00 97.06 180 ALA A O 1
ATOM 1374 N N . GLN A 1 181 ? 3.022 7.050 1.481 1.00 96.50 181 GLN A N 1
ATOM 1375 C CA . GLN A 1 181 ? 3.902 6.944 2.644 1.00 96.50 181 GLN A CA 1
ATOM 1376 C C . GLN A 1 181 ? 3.380 7.802 3.805 1.00 96.50 181 GLN A C 1
ATOM 1378 O O . GLN A 1 181 ? 3.238 7.304 4.919 1.00 96.50 181 GLN A O 1
ATOM 1383 N N . ALA A 1 182 ? 3.040 9.069 3.553 1.00 97.00 182 ALA A N 1
ATOM 1384 C CA . ALA A 1 182 ? 2.514 9.982 4.561 1.00 97.00 182 ALA A CA 1
ATOM 1385 C C . ALA A 1 182 ? 1.187 9.485 5.152 1.00 97.00 182 ALA A C 1
ATOM 1387 O O . ALA A 1 182 ? 1.006 9.560 6.371 1.00 97.00 182 ALA A O 1
ATOM 1388 N N . ALA A 1 183 ? 0.287 8.934 4.331 1.00 98.31 183 ALA A N 1
ATOM 1389 C CA . ALA A 1 183 ? -0.964 8.341 4.800 1.00 98.31 183 ALA A CA 1
ATOM 1390 C C . ALA A 1 183 ? -0.713 7.137 5.727 1.00 98.31 183 ALA A C 1
ATOM 1392 O O . ALA A 1 183 ? -1.216 7.105 6.852 1.00 98.31 183 ALA A O 1
ATOM 1393 N N . ILE A 1 184 ? 0.117 6.184 5.292 1.00 98.12 184 ILE A N 1
ATOM 1394 C CA . ILE A 1 184 ? 0.430 4.960 6.046 1.00 98.12 184 ILE A CA 1
ATOM 1395 C C . ILE A 1 184 ? 1.178 5.288 7.343 1.00 98.12 184 ILE A C 1
ATOM 1397 O O . ILE A 1 184 ? 0.817 4.782 8.405 1.00 98.12 184 ILE A O 1
ATOM 1401 N N . THR A 1 185 ? 2.170 6.182 7.299 1.00 97.81 185 THR A N 1
ATOM 1402 C CA . THR A 1 185 ? 2.867 6.658 8.502 1.00 97.81 185 THR A CA 1
ATOM 1403 C C . THR A 1 185 ? 1.901 7.323 9.482 1.00 97.81 185 THR A C 1
ATOM 1405 O O . THR A 1 185 ? 1.989 7.066 10.679 1.00 97.81 185 THR A O 1
ATOM 1408 N N . SER A 1 186 ? 0.964 8.144 8.997 1.00 97.88 186 SER A N 1
ATOM 1409 C CA . SER A 1 186 ? -0.016 8.817 9.861 1.00 97.88 186 SER A CA 1
ATOM 1410 C C . SER A 1 186 ? -0.945 7.818 10.550 1.00 97.88 186 SER A C 1
ATOM 1412 O O . SER A 1 186 ? -1.213 7.964 11.739 1.00 97.88 186 SER A O 1
ATOM 1414 N N . ALA A 1 187 ? -1.397 6.783 9.835 1.00 98.25 187 ALA A N 1
ATOM 1415 C CA . ALA A 1 187 ? -2.226 5.724 10.408 1.00 98.25 187 ALA A CA 1
ATOM 1416 C C . ALA A 1 187 ? -1.461 4.929 11.480 1.00 98.25 187 ALA A C 1
ATOM 1418 O O . ALA A 1 187 ? -1.957 4.767 12.595 1.00 98.25 187 ALA A O 1
ATOM 1419 N N . ALA A 1 188 ? -0.220 4.527 11.182 1.00 97.69 188 ALA A N 1
ATOM 1420 C CA . ALA A 1 188 ? 0.631 3.783 12.107 1.00 97.69 188 ALA A CA 1
ATOM 1421 C C . ALA A 1 188 ? 0.970 4.577 13.381 1.00 97.69 188 ALA A C 1
ATOM 1423 O O . ALA A 1 188 ? 0.828 4.063 14.485 1.00 97.69 188 ALA A O 1
ATOM 1424 N N . GLN A 1 189 ? 1.343 5.856 13.258 1.00 97.19 189 GLN A N 1
ATOM 1425 C CA . GLN A 1 189 ? 1.629 6.730 14.409 1.00 97.19 189 GLN A CA 1
ATOM 1426 C C . GLN A 1 189 ? 0.417 6.949 15.322 1.00 97.19 189 GLN A C 1
ATOM 1428 O O . GLN A 1 189 ? 0.568 7.300 16.491 1.00 97.19 189 GLN A O 1
ATOM 1433 N N . ARG A 1 190 ? -0.785 6.789 14.770 1.00 97.38 190 ARG A N 1
ATOM 1434 C CA . ARG A 1 190 ? -2.064 6.916 15.468 1.00 97.38 190 ARG A CA 1
ATOM 1435 C C . ARG A 1 190 ? -2.638 5.560 15.873 1.00 97.38 190 ARG A C 1
ATOM 1437 O O . ARG A 1 190 ? -3.808 5.512 16.250 1.00 97.38 190 ARG A O 1
ATOM 1444 N N . GLU A 1 191 ? -1.856 4.486 15.760 1.00 97.31 191 GLU A N 1
ATOM 1445 C CA . GLU A 1 191 ? -2.263 3.133 16.143 1.00 97.31 191 GLU A CA 1
ATOM 1446 C C . GLU A 1 191 ? -3.614 2.748 15.507 1.00 97.31 191 GLU A C 1
ATOM 1448 O O . GLU A 1 191 ? -4.558 2.268 16.146 1.00 97.31 191 GLU A O 1
ATOM 1453 N N . THR A 1 192 ? -3.748 3.057 14.215 1.00 98.19 192 THR A N 1
ATOM 1454 C CA . THR A 1 192 ? -4.951 2.776 13.434 1.00 98.19 192 THR A CA 1
ATOM 1455 C C . THR A 1 192 ? -4.608 1.888 12.251 1.00 98.19 192 THR A C 1
ATOM 1457 O O . THR A 1 192 ? -3.690 2.172 11.485 1.00 98.19 192 THR A O 1
ATOM 1460 N N . ALA A 1 193 ? -5.368 0.801 12.113 1.00 98.31 193 ALA A N 1
ATOM 1461 C CA . ALA A 1 193 ? -5.206 -0.164 11.039 1.00 98.31 193 ALA A CA 1
ATOM 1462 C C . ALA A 1 193 ? -5.400 0.501 9.667 1.00 98.31 193 ALA A C 1
ATOM 1464 O O . ALA A 1 193 ? -6.336 1.280 9.475 1.00 98.31 193 ALA A O 1
ATOM 1465 N N . ILE A 1 194 ? -4.548 0.157 8.704 1.00 98.44 194 ILE A N 1
ATOM 1466 C CA . ILE A 1 194 ? -4.666 0.567 7.308 1.00 98.44 194 ILE A CA 1
ATOM 1467 C C . ILE A 1 194 ? -4.578 -0.650 6.389 1.00 98.44 194 ILE A C 1
ATOM 1469 O O . ILE A 1 194 ? -3.613 -1.408 6.423 1.00 98.44 194 ILE A O 1
ATOM 1473 N N . ILE A 1 195 ? -5.597 -0.839 5.559 1.00 97.94 195 ILE A N 1
ATOM 1474 C CA . ILE A 1 195 ? -5.614 -1.842 4.498 1.00 97.94 195 ILE A CA 1
ATOM 1475 C C . ILE A 1 195 ? -5.481 -1.135 3.155 1.00 97.94 195 ILE A C 1
ATOM 1477 O O . ILE A 1 195 ? -6.100 -0.091 2.938 1.00 97.94 195 ILE A O 1
ATOM 1481 N N . PHE A 1 196 ? -4.639 -1.659 2.270 1.00 97.31 196 PHE A N 1
ATOM 1482 C CA . PHE A 1 196 ? -4.288 -0.950 1.045 1.00 97.31 196 PHE A CA 1
ATOM 1483 C C . PHE A 1 196 ? -4.152 -1.861 -0.169 1.00 97.31 196 PHE A C 1
ATOM 1485 O O . PHE A 1 196 ? -3.892 -3.057 -0.044 1.00 97.31 196 PHE A O 1
ATOM 1492 N N . ASP A 1 197 ? -4.324 -1.272 -1.349 1.00 94.50 197 ASP A N 1
ATOM 1493 C CA . ASP A 1 197 ? -4.119 -1.935 -2.634 1.00 94.50 197 ASP A CA 1
ATOM 1494 C C . ASP A 1 197 ? -3.605 -0.957 -3.702 1.00 94.50 197 ASP A C 1
ATOM 1496 O O . ASP A 1 197 ? -3.750 0.259 -3.559 1.00 94.50 197 ASP A O 1
ATOM 1500 N N . GLY A 1 198 ? -3.037 -1.495 -4.779 1.00 94.19 198 GLY A N 1
ATOM 1501 C CA . GLY A 1 198 ? -2.503 -0.744 -5.914 1.00 94.19 198 GLY A CA 1
ATOM 1502 C C . GLY A 1 198 ? -1.011 -0.432 -5.807 1.00 94.19 198 GLY A C 1
ATOM 1503 O O . GLY A 1 198 ? -0.420 -0.459 -4.721 1.00 94.19 198 GLY A O 1
ATOM 1504 N N . LEU A 1 199 ? -0.385 -0.162 -6.954 1.00 95.56 199 LEU A N 1
ATOM 1505 C CA . LEU A 1 199 ? 1.069 -0.018 -7.083 1.00 95.56 199 LEU A CA 1
ATOM 1506 C C . LEU A 1 199 ? 1.632 1.088 -6.180 1.00 95.56 199 LEU A C 1
ATOM 1508 O O . LEU A 1 199 ? 2.565 0.853 -5.410 1.00 95.56 199 LEU A O 1
ATOM 1512 N N . ILE A 1 200 ? 1.038 2.281 -6.243 1.00 96.00 200 ILE A N 1
ATOM 1513 C CA . ILE A 1 200 ? 1.494 3.465 -5.504 1.00 96.00 200 ILE A CA 1
ATOM 1514 C C . ILE A 1 200 ? 1.422 3.223 -3.989 1.00 96.00 200 ILE A C 1
ATOM 1516 O O . ILE A 1 200 ? 2.355 3.559 -3.255 1.00 96.00 200 ILE A O 1
ATOM 1520 N N . ALA A 1 201 ? 0.339 2.604 -3.509 1.00 96.75 201 ALA A N 1
ATOM 1521 C CA . ALA A 1 201 ? 0.172 2.298 -2.092 1.00 96.75 201 ALA A CA 1
ATOM 1522 C C . ALA A 1 201 ? 1.210 1.276 -1.600 1.00 96.75 201 ALA A C 1
ATOM 1524 O O . ALA A 1 201 ? 1.783 1.454 -0.525 1.00 96.75 201 ALA A O 1
ATOM 1525 N N . HIS A 1 202 ? 1.518 0.254 -2.407 1.00 97.38 202 HIS A N 1
ATOM 1526 C CA . HIS A 1 202 ? 2.570 -0.718 -2.098 1.00 97.38 202 HIS A CA 1
ATOM 1527 C C . HIS A 1 202 ? 3.971 -0.092 -2.104 1.00 97.38 202 HIS A C 1
ATOM 1529 O O . HIS A 1 202 ? 4.770 -0.387 -1.213 1.00 97.38 202 HIS A O 1
ATOM 1535 N N . ALA A 1 203 ? 4.265 0.810 -3.044 1.00 96.38 203 ALA A N 1
ATOM 1536 C CA . ALA A 1 203 ? 5.513 1.571 -3.050 1.00 96.38 203 ALA A CA 1
ATOM 1537 C C . ALA A 1 203 ? 5.648 2.437 -1.781 1.00 96.38 203 ALA A C 1
ATOM 1539 O O . ALA A 1 203 ? 6.696 2.434 -1.131 1.00 96.38 203 ALA A O 1
ATOM 1540 N N . GLY A 1 204 ? 4.567 3.115 -1.377 1.00 96.12 204 GLY A N 1
ATOM 1541 C CA . GLY A 1 204 ? 4.521 3.904 -0.144 1.00 96.12 204 GLY A CA 1
ATOM 1542 C C . GLY A 1 204 ? 4.722 3.044 1.106 1.00 96.12 204 GLY A C 1
ATOM 1543 O O . GLY A 1 204 ? 5.525 3.392 1.969 1.00 96.12 204 GLY A O 1
ATOM 1544 N N . ALA A 1 205 ? 4.063 1.885 1.184 1.00 97.19 205 ALA A N 1
ATOM 1545 C CA . ALA A 1 205 ? 4.227 0.923 2.275 1.00 97.19 205 ALA A CA 1
ATOM 1546 C C . ALA A 1 205 ? 5.674 0.414 2.393 1.00 97.19 205 ALA A C 1
ATOM 1548 O O . ALA A 1 205 ? 6.218 0.315 3.500 1.00 97.19 205 ALA A O 1
ATOM 1549 N N . ALA A 1 206 ? 6.319 0.130 1.256 1.00 95.12 206 ALA A N 1
ATOM 1550 C CA . ALA A 1 206 ? 7.716 -0.284 1.209 1.00 95.12 206 ALA A CA 1
ATOM 1551 C C . ALA A 1 206 ? 8.647 0.818 1.752 1.00 95.12 206 ALA A C 1
ATOM 1553 O O . ALA A 1 206 ? 9.489 0.529 2.603 1.00 95.12 206 ALA A O 1
ATOM 1554 N N . LEU A 1 207 ? 8.439 2.084 1.362 1.00 93.56 207 LEU A N 1
ATOM 1555 C CA . LEU A 1 207 ? 9.180 3.228 1.919 1.00 93.56 207 LEU A CA 1
ATOM 1556 C C . LEU A 1 207 ? 8.935 3.436 3.416 1.00 93.56 207 LEU A C 1
ATOM 1558 O O . LEU A 1 207 ? 9.865 3.738 4.164 1.00 93.56 207 LEU A O 1
ATOM 1562 N N . VAL A 1 208 ? 7.697 3.276 3.892 1.00 94.88 208 VAL A N 1
ATOM 1563 C CA . VAL A 1 208 ? 7.430 3.339 5.337 1.00 94.88 208 VAL A CA 1
ATOM 1564 C C . VAL A 1 208 ? 8.262 2.283 6.057 1.00 94.88 208 VAL A C 1
ATOM 1566 O O . VAL A 1 208 ? 8.928 2.596 7.037 1.00 94.88 208 VAL A O 1
ATOM 1569 N N . SER A 1 209 ? 8.304 1.065 5.524 1.00 92.25 209 SER A N 1
ATOM 1570 C CA . SER A 1 209 ? 9.030 -0.057 6.114 1.00 92.25 209 SER A CA 1
ATOM 1571 C C . SER A 1 209 ? 10.554 0.086 6.130 1.00 92.25 209 SER A C 1
ATOM 1573 O O . SER A 1 209 ? 11.198 -0.586 6.937 1.00 92.25 209 SER A O 1
ATOM 1575 N N . THR A 1 210 ? 11.148 0.929 5.277 1.00 88.31 210 THR A N 1
ATOM 1576 C CA . THR A 1 210 ? 12.581 1.268 5.379 1.00 88.31 210 THR A CA 1
ATOM 1577 C C . THR A 1 210 ? 12.861 2.262 6.503 1.00 88.31 210 THR A C 1
ATOM 1579 O O . THR A 1 210 ? 13.958 2.259 7.056 1.00 88.31 210 THR A O 1
ATOM 1582 N N . ASN A 1 211 ? 11.883 3.108 6.840 1.00 85.75 211 ASN A N 1
ATOM 1583 C CA . ASN A 1 211 ? 12.026 4.191 7.816 1.00 85.75 211 ASN A CA 1
ATOM 1584 C C . ASN A 1 211 ? 11.557 3.788 9.224 1.00 85.75 211 ASN A C 1
ATOM 1586 O O . ASN A 1 211 ? 12.159 4.192 10.216 1.00 85.75 211 ASN A O 1
ATOM 1590 N N . ASP A 1 212 ? 10.497 2.986 9.310 1.00 89.00 212 ASP A N 1
ATOM 1591 C CA . ASP A 1 212 ? 9.905 2.488 10.547 1.00 89.00 212 ASP A CA 1
ATOM 1592 C C . ASP A 1 212 ? 9.363 1.066 10.342 1.00 89.00 212 ASP A C 1
ATOM 1594 O O . ASP A 1 212 ? 8.289 0.845 9.780 1.00 89.00 212 ASP A O 1
ATOM 1598 N N . SER A 1 213 ? 10.111 0.078 10.832 1.00 87.56 213 SER A N 1
ATOM 1599 C CA . SER A 1 213 ? 9.705 -1.328 10.752 1.00 87.56 213 SER A CA 1
ATOM 1600 C C . SER A 1 213 ? 8.495 -1.659 11.627 1.00 87.56 213 SER A C 1
ATOM 1602 O O . SER A 1 213 ? 7.802 -2.630 11.332 1.00 87.56 213 SER A O 1
ATOM 1604 N N . ARG A 1 214 ? 8.197 -0.864 12.668 1.00 90.50 214 ARG A N 1
ATOM 1605 C CA . ARG A 1 214 ? 7.031 -1.100 13.535 1.00 90.50 214 ARG A CA 1
ATOM 1606 C C . ARG A 1 214 ? 5.733 -0.752 12.836 1.00 90.50 214 ARG A C 1
ATOM 1608 O O . ARG A 1 214 ? 4.738 -1.423 13.062 1.00 90.50 214 ARG A O 1
ATOM 1615 N N . ALA A 1 215 ? 5.754 0.204 11.910 1.00 93.75 215 ALA A N 1
ATOM 1616 C CA . ALA A 1 215 ? 4.578 0.557 11.123 1.00 93.75 215 ALA A CA 1
ATOM 1617 C C . ALA A 1 215 ? 3.987 -0.635 10.344 1.00 93.75 215 ALA A C 1
ATOM 1619 O O . ALA A 1 215 ? 2.796 -0.620 10.033 1.00 93.75 215 ALA A O 1
ATOM 1620 N N . ARG A 1 216 ? 4.783 -1.686 10.072 1.00 94.31 216 ARG A N 1
ATOM 1621 C CA . ARG A 1 216 ? 4.303 -2.942 9.469 1.00 94.31 216 ARG A CA 1
ATOM 1622 C C . ARG A 1 216 ? 3.183 -3.590 10.275 1.00 94.31 216 ARG A C 1
ATOM 1624 O O . ARG A 1 216 ? 2.319 -4.230 9.692 1.00 94.31 216 ARG A O 1
ATOM 1631 N N . GLU A 1 217 ? 3.158 -3.396 11.593 1.00 95.56 217 GLU A N 1
ATOM 1632 C CA . GLU A 1 217 ? 2.097 -3.941 12.437 1.00 95.56 217 GLU A CA 1
ATOM 1633 C C . GLU A 1 217 ? 0.734 -3.308 12.133 1.00 95.56 217 GLU A C 1
ATOM 1635 O O . GLU A 1 217 ? -0.282 -3.951 12.365 1.00 95.56 217 GLU A O 1
ATOM 1640 N N . TRP A 1 218 ? 0.686 -2.092 11.584 1.00 97.62 218 TRP A N 1
ATOM 1641 C CA . TRP A 1 218 ? -0.555 -1.353 11.335 1.00 97.62 218 TRP A CA 1
ATOM 1642 C C . TRP A 1 218 ? -1.067 -1.464 9.905 1.00 97.62 218 TRP A C 1
ATOM 1644 O O . TRP A 1 218 ? -2.191 -1.045 9.647 1.00 97.62 218 TRP A O 1
ATOM 1654 N N . MET A 1 219 ? -0.283 -2.024 8.984 1.00 97.50 219 MET A N 1
ATOM 1655 C CA . MET A 1 219 ? -0.617 -2.059 7.562 1.00 97.50 219 MET A CA 1
ATOM 1656 C C . MET A 1 219 ? -0.879 -3.484 7.064 1.00 97.50 219 MET A C 1
ATOM 1658 O O . MET A 1 219 ? -0.225 -4.428 7.499 1.00 97.50 219 MET A O 1
ATOM 1662 N N . LEU A 1 220 ? -1.818 -3.639 6.133 1.00 97.62 220 LEU A N 1
ATOM 1663 C CA . LEU A 1 220 ? -2.160 -4.927 5.532 1.00 97.62 220 LEU A CA 1
ATOM 1664 C C . LEU A 1 220 ? -2.417 -4.766 4.026 1.00 97.62 220 LEU A C 1
ATOM 1666 O O . LEU A 1 220 ? -3.330 -4.029 3.648 1.00 97.62 220 LEU A O 1
ATOM 1670 N N . PRO A 1 221 ? -1.666 -5.447 3.144 1.00 97.06 221 PRO A N 1
ATOM 1671 C CA . PRO A 1 221 ? -2.047 -5.553 1.741 1.00 97.06 221 PRO A CA 1
ATOM 1672 C C . PRO A 1 221 ? -3.408 -6.247 1.621 1.00 97.06 221 PRO A C 1
ATOM 1674 O O . PRO A 1 221 ? -3.632 -7.283 2.248 1.00 97.06 221 PRO A O 1
ATOM 1677 N N . ALA A 1 222 ? -4.323 -5.716 0.814 1.00 96.12 222 ALA A N 1
ATOM 1678 C CA . ALA A 1 222 ? -5.660 -6.288 0.669 1.00 96.12 222 ALA A CA 1
ATOM 1679 C C . ALA A 1 222 ? -5.620 -7.686 0.032 1.00 96.12 222 ALA A C 1
ATOM 1681 O O . ALA A 1 222 ? -6.293 -8.615 0.484 1.00 96.12 222 ALA A O 1
ATOM 1682 N N . THR A 1 223 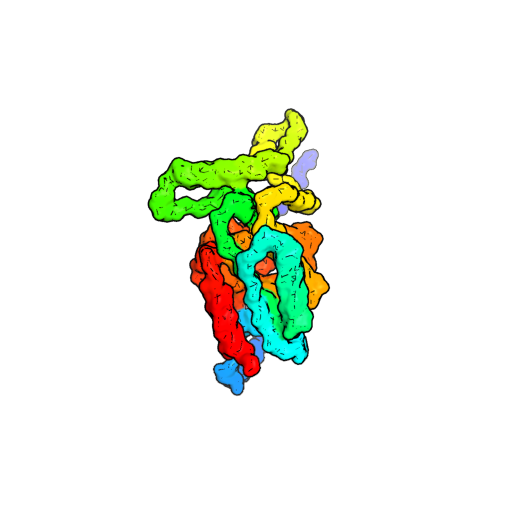? -4.819 -7.863 -1.018 1.00 95.06 223 THR A N 1
ATOM 1683 C CA . THR A 1 223 ? -4.738 -9.145 -1.713 1.00 95.06 223 THR A CA 1
ATOM 1684 C C . THR A 1 223 ? -3.369 -9.395 -2.332 1.00 95.06 223 THR A C 1
ATOM 1686 O O . THR A 1 223 ? -2.611 -8.456 -2.577 1.00 95.06 223 THR A O 1
ATOM 1689 N N . SER A 1 224 ? -3.033 -10.657 -2.603 1.00 93.38 224 SER A N 1
ATOM 1690 C CA . SER A 1 224 ? -1.856 -10.977 -3.417 1.00 93.38 224 SER A CA 1
ATOM 1691 C C . SER A 1 224 ? -2.046 -10.516 -4.860 1.00 93.38 224 SER A C 1
ATOM 1693 O O . SER A 1 224 ? -3.097 -10.786 -5.451 1.00 93.38 224 SER A O 1
ATOM 1695 N N . SER A 1 225 ? -1.011 -9.911 -5.443 1.00 92.81 225 SER A N 1
ATOM 1696 C CA . SER A 1 225 ? -1.068 -9.383 -6.809 1.00 92.81 225 SER A CA 1
ATOM 1697 C C . SER A 1 225 ? -0.400 -10.291 -7.847 1.00 92.81 225 SER A C 1
ATOM 1699 O O . SER A 1 225 ? 0.498 -11.069 -7.521 1.00 92.81 225 SER A O 1
ATOM 1701 N N . THR A 1 226 ? -0.822 -10.195 -9.109 1.00 92.62 226 THR A N 1
ATOM 1702 C CA . THR A 1 226 ? -0.085 -10.739 -10.263 1.00 92.62 226 THR A CA 1
ATOM 1703 C C . THR A 1 226 ? 0.960 -9.764 -10.802 1.00 92.62 226 THR A C 1
ATOM 1705 O O . THR A 1 226 ? 1.951 -10.219 -11.382 1.00 92.62 226 THR A O 1
ATOM 1708 N N . ASP A 1 227 ? 0.799 -8.457 -10.558 1.00 94.12 227 ASP A N 1
ATOM 1709 C CA . ASP A 1 227 ? 1.763 -7.442 -10.987 1.00 94.12 227 ASP A CA 1
ATOM 1710 C C . ASP A 1 227 ? 3.137 -7.712 -10.337 1.00 94.12 227 ASP A C 1
ATOM 1712 O O . ASP A 1 227 ? 3.232 -7.945 -9.123 1.00 94.12 227 ASP A O 1
ATOM 1716 N N . PRO A 1 228 ? 4.224 -7.746 -11.126 1.00 95.38 228 PRO A N 1
ATOM 1717 C CA . PRO A 1 228 ? 5.541 -8.122 -10.627 1.00 95.38 228 PRO A CA 1
ATOM 1718 C C . PRO A 1 228 ? 6.120 -7.118 -9.619 1.00 95.38 228 PRO A C 1
ATOM 1720 O O . PRO A 1 228 ? 6.757 -7.542 -8.654 1.00 95.38 228 PRO A O 1
ATOM 1723 N N . ALA A 1 229 ? 5.854 -5.817 -9.770 1.00 95.94 229 ALA A N 1
ATOM 1724 C CA . ALA A 1 229 ? 6.304 -4.811 -8.815 1.00 95.94 229 ALA A CA 1
ATOM 1725 C C . ALA A 1 229 ? 5.548 -4.950 -7.488 1.00 95.94 229 ALA A C 1
ATOM 1727 O O . ALA A 1 229 ? 6.167 -5.006 -6.427 1.00 95.94 229 ALA A O 1
ATOM 1728 N N . ILE A 1 230 ? 4.222 -5.104 -7.524 1.00 96.31 230 ILE A N 1
ATOM 1729 C CA . ILE A 1 230 ? 3.441 -5.317 -6.299 1.00 96.31 230 ILE A CA 1
ATOM 1730 C C . ILE A 1 230 ? 3.901 -6.592 -5.576 1.00 96.31 230 ILE A C 1
ATOM 1732 O O . ILE A 1 230 ? 4.096 -6.566 -4.360 1.00 96.31 230 ILE A O 1
ATOM 1736 N N . ARG A 1 231 ? 4.171 -7.687 -6.299 1.00 95.62 231 ARG A N 1
ATOM 1737 C CA . ARG A 1 231 ? 4.729 -8.917 -5.703 1.00 95.62 231 ARG A CA 1
ATOM 1738 C C . ARG A 1 231 ? 6.103 -8.710 -5.070 1.00 95.62 231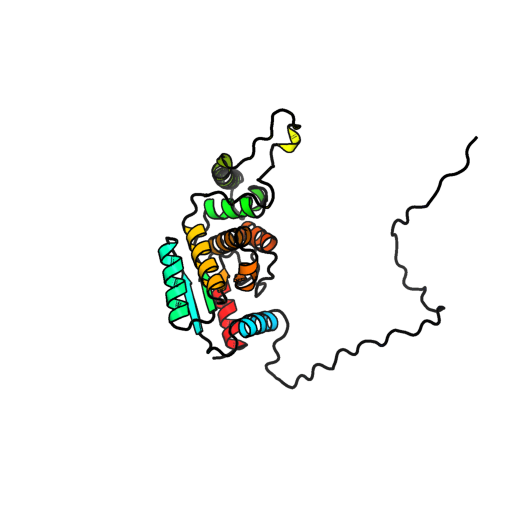 ARG A C 1
ATOM 1740 O O . ARG A 1 231 ? 6.355 -9.257 -3.994 1.00 95.62 231 ARG A O 1
ATOM 1747 N N . ALA A 1 232 ? 6.978 -7.929 -5.702 1.00 96.19 232 ALA A N 1
ATOM 1748 C CA . ALA A 1 232 ? 8.282 -7.584 -5.141 1.00 96.19 232 ALA A CA 1
ATOM 1749 C C . ALA A 1 232 ? 8.132 -6.758 -3.852 1.00 96.19 232 ALA A C 1
ATOM 1751 O O . ALA A 1 232 ? 8.785 -7.054 -2.852 1.00 96.19 232 ALA A O 1
ATOM 1752 N N . ALA A 1 233 ? 7.212 -5.788 -3.833 1.00 96.19 233 ALA A N 1
ATOM 1753 C CA . ALA A 1 233 ? 6.901 -5.005 -2.641 1.00 96.19 233 ALA A CA 1
ATOM 1754 C C . ALA A 1 233 ? 6.324 -5.874 -1.512 1.00 96.19 233 ALA A C 1
ATOM 1756 O O . ALA A 1 233 ? 6.786 -5.781 -0.379 1.00 96.19 233 ALA A O 1
ATOM 1757 N N . GLN A 1 234 ? 5.368 -6.760 -1.807 1.00 95.81 234 GLN A N 1
ATOM 1758 C CA . GLN A 1 234 ? 4.796 -7.688 -0.822 1.00 95.81 234 GLN A CA 1
ATOM 1759 C C . GLN A 1 234 ? 5.862 -8.634 -0.248 1.00 95.81 234 GLN A C 1
ATOM 1761 O O . GLN A 1 234 ? 5.939 -8.807 0.967 1.00 95.81 234 GLN A O 1
ATOM 1766 N N . SER A 1 235 ? 6.750 -9.157 -1.101 1.00 95.38 235 SER A N 1
ATOM 1767 C CA . SER A 1 235 ? 7.898 -9.971 -0.674 1.00 95.38 235 SER A CA 1
ATOM 1768 C C . SER A 1 235 ? 8.857 -9.196 0.237 1.00 95.38 235 SER A C 1
ATOM 1770 O O . SER A 1 235 ? 9.348 -9.742 1.219 1.00 95.38 235 SER A O 1
ATOM 1772 N N . PHE A 1 236 ? 9.117 -7.919 -0.060 1.00 94.50 236 PHE A N 1
ATOM 1773 C CA . PHE A 1 236 ? 9.965 -7.054 0.767 1.00 94.50 236 PHE A CA 1
ATOM 1774 C C . PHE A 1 236 ? 9.330 -6.710 2.125 1.00 94.50 236 PHE A C 1
ATOM 1776 O O . PHE A 1 236 ? 10.018 -6.643 3.151 1.00 94.50 236 PHE A O 1
ATOM 1783 N N . LEU A 1 237 ? 8.019 -6.460 2.132 1.00 94.75 237 LEU A N 1
ATOM 1784 C CA . LEU A 1 237 ? 7.265 -6.154 3.345 1.00 94.75 237 LEU A CA 1
ATOM 1785 C C . LEU A 1 237 ? 7.228 -7.346 4.303 1.00 94.75 237 LEU A C 1
ATOM 1787 O O . LEU A 1 237 ? 7.199 -7.125 5.515 1.00 94.75 237 LEU A O 1
ATOM 1791 N N . ASP A 1 238 ? 7.276 -8.573 3.772 1.00 94.00 238 ASP A N 1
ATOM 1792 C CA . ASP A 1 238 ? 7.120 -9.817 4.536 1.00 94.00 238 ASP A CA 1
ATOM 1793 C C . ASP A 1 238 ? 5.805 -9.806 5.345 1.00 94.00 238 ASP A C 1
ATOM 1795 O O . ASP A 1 238 ? 5.750 -10.165 6.520 1.00 94.00 238 ASP A O 1
ATOM 1799 N N . ILE A 1 239 ? 4.740 -9.297 4.709 1.00 92.50 239 ILE A N 1
ATOM 1800 C CA . ILE A 1 239 ? 3.378 -9.243 5.249 1.00 92.50 239 ILE A CA 1
ATOM 1801 C C . ILE A 1 239 ? 2.495 -10.102 4.358 1.00 92.50 239 ILE A C 1
ATOM 1803 O O . ILE A 1 239 ? 2.359 -9.838 3.163 1.00 92.50 239 ILE A O 1
ATOM 1807 N N . GLU A 1 240 ? 1.857 -11.096 4.960 1.00 92.62 240 GLU A N 1
ATOM 1808 C CA . GLU A 1 240 ? 0.889 -11.933 4.268 1.00 92.62 240 GLU A CA 1
ATOM 1809 C C . GLU A 1 240 ? -0.390 -11.120 3.971 1.00 92.62 240 GLU A C 1
ATOM 1811 O O . GLU A 1 240 ? -1.007 -10.610 4.914 1.00 92.62 240 GLU A O 1
ATOM 1816 N N . PRO A 1 241 ? -0.804 -10.965 2.696 1.00 95.62 241 PRO A N 1
ATOM 1817 C CA . PRO A 1 241 ? -1.987 -10.182 2.334 1.00 95.62 241 PRO A CA 1
ATOM 1818 C C . PRO A 1 241 ? -3.272 -10.698 2.988 1.00 95.62 241 PRO A C 1
ATOM 1820 O O . PRO A 1 241 ? -3.370 -11.862 3.358 1.00 95.62 241 PRO A O 1
ATOM 1823 N N . ALA A 1 242 ? -4.314 -9.874 3.089 1.00 94.75 242 ALA A N 1
ATOM 1824 C CA . ALA A 1 242 ? -5.578 -10.301 3.690 1.00 94.75 242 ALA A CA 1
ATOM 1825 C C . ALA A 1 242 ? -6.248 -11.460 2.930 1.00 94.75 242 ALA A C 1
ATOM 1827 O O . ALA A 1 242 ? -6.941 -12.263 3.545 1.00 94.75 242 ALA A O 1
ATOM 1828 N N . THR A 1 243 ? -6.055 -11.542 1.610 1.00 93.31 243 THR A N 1
ATOM 1829 C CA . THR A 1 243 ? -6.645 -12.555 0.716 1.00 93.31 243 THR A CA 1
ATOM 1830 C C . THR A 1 243 ? -5.734 -12.855 -0.483 1.00 93.31 243 THR A C 1
ATOM 1832 O O . THR A 1 243 ? -4.739 -12.166 -0.698 1.00 93.31 243 THR A O 1
ATOM 1835 N N . HIS A 1 244 ? -6.096 -13.838 -1.318 1.00 92.00 244 HIS A N 1
ATOM 1836 C CA . HIS A 1 244 ? -5.324 -14.220 -2.509 1.00 92.00 244 HIS A CA 1
ATOM 1837 C C . HIS A 1 244 ? -6.172 -14.290 -3.787 1.00 92.00 244 HIS A C 1
ATOM 1839 O O . HIS A 1 244 ? -6.397 -15.365 -4.342 1.00 92.00 244 HIS A O 1
ATOM 1845 N N . PHE A 1 245 ? -6.668 -13.145 -4.263 1.00 87.12 245 PHE A N 1
ATOM 1846 C CA . PHE A 1 245 ? -7.482 -13.077 -5.484 1.00 87.12 245 PHE A CA 1
ATOM 1847 C C . PHE A 1 245 ? -6.658 -13.029 -6.773 1.00 87.12 245 PHE A C 1
ATOM 1849 O O . PHE A 1 245 ? -7.193 -13.344 -7.833 1.00 87.12 245 PHE A O 1
ATOM 1856 N N . GLY A 1 246 ? -5.371 -12.675 -6.694 1.00 82.38 246 GLY A N 1
ATOM 1857 C CA . GLY A 1 246 ? -4.492 -12.623 -7.864 1.00 82.38 246 GLY A CA 1
ATOM 1858 C C . GLY A 1 246 ? -4.873 -11.505 -8.835 1.00 82.38 246 GLY A C 1
ATOM 1859 O O . GLY A 1 246 ? -4.942 -11.736 -10.039 1.00 82.38 246 GLY A O 1
ATOM 1860 N N . THR A 1 247 ? -5.167 -10.313 -8.317 1.00 86.50 247 THR A N 1
ATOM 1861 C CA . THR A 1 247 ? -5.476 -9.129 -9.135 1.00 86.50 247 THR A CA 1
ATOM 1862 C C . THR A 1 247 ? -4.210 -8.383 -9.534 1.00 86.50 247 THR A C 1
ATOM 1864 O O . THR A 1 247 ? -3.181 -8.548 -8.899 1.00 86.50 247 THR A O 1
ATOM 1867 N N . ASN A 1 248 ? -4.264 -7.525 -10.547 1.00 82.88 248 ASN A N 1
ATOM 1868 C CA . ASN A 1 248 ? -3.114 -6.709 -10.956 1.00 82.88 248 ASN A CA 1
ATOM 1869 C C . ASN A 1 248 ? -2.964 -5.400 -10.154 1.00 82.88 248 ASN A C 1
ATOM 1871 O O . ASN A 1 248 ? -1.876 -4.838 -10.131 1.00 82.88 248 ASN A O 1
ATOM 1875 N N . GLY A 1 249 ? -4.001 -4.974 -9.421 1.00 79.81 249 GLY A N 1
ATOM 1876 C CA . GLY A 1 249 ? -3.966 -3.770 -8.580 1.00 79.81 249 GLY A CA 1
ATOM 1877 C C . GLY A 1 249 ? -4.250 -2.466 -9.337 1.00 79.81 249 GLY A C 1
ATOM 1878 O O . GLY A 1 249 ? -3.924 -1.400 -8.822 1.00 79.81 249 GLY A O 1
ATOM 1879 N N . ASP A 1 250 ? -4.841 -2.548 -10.534 1.00 83.06 250 ASP A N 1
ATOM 1880 C CA . ASP A 1 250 ? -5.143 -1.388 -11.392 1.00 83.06 250 ASP A CA 1
ATOM 1881 C C . ASP A 1 250 ? -6.260 -0.489 -10.843 1.00 83.06 250 ASP A C 1
ATOM 1883 O O . ASP A 1 250 ? -6.373 0.669 -11.237 1.00 83.06 250 ASP A O 1
ATOM 1887 N N . ASP A 1 251 ? -7.119 -1.034 -9.980 1.00 86.00 251 ASP A N 1
ATOM 1888 C CA . ASP A 1 251 ? -8.249 -0.333 -9.385 1.00 86.00 251 ASP A CA 1
ATOM 1889 C C . ASP A 1 251 ? -8.488 -0.783 -7.934 1.00 86.00 251 ASP A C 1
ATOM 1891 O O . ASP A 1 251 ? -7.873 -1.717 -7.416 1.00 86.00 251 ASP A O 1
ATOM 1895 N N . ALA A 1 252 ? -9.443 -0.140 -7.261 1.00 89.31 252 ALA A N 1
ATOM 1896 C CA . ALA A 1 252 ? -9.801 -0.487 -5.888 1.00 89.31 252 ALA A CA 1
ATOM 1897 C C . ALA A 1 252 ? -10.675 -1.759 -5.761 1.00 89.31 252 ALA A C 1
ATOM 1899 O O . ALA A 1 252 ? -11.312 -1.952 -4.720 1.00 89.31 252 ALA A O 1
ATOM 1900 N N . THR A 1 253 ? -10.801 -2.610 -6.789 1.00 90.88 253 THR A N 1
ATOM 1901 C CA . THR A 1 253 ? -11.716 -3.770 -6.772 1.00 90.88 253 THR A CA 1
ATOM 1902 C C . THR A 1 253 ? -11.355 -4.767 -5.680 1.00 90.88 253 THR A C 1
ATOM 1904 O O . THR A 1 25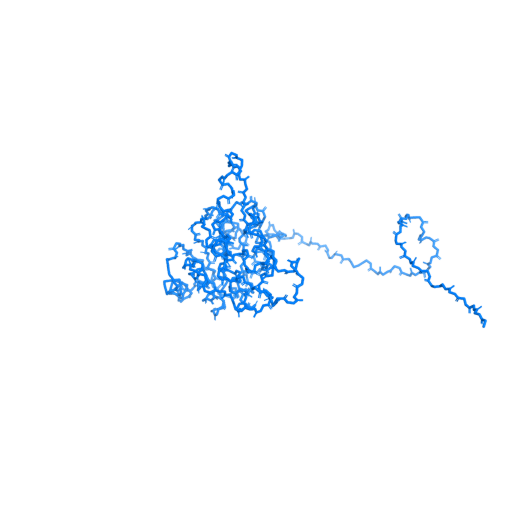3 ? -12.242 -5.198 -4.940 1.00 90.88 253 THR A O 1
ATOM 1907 N N . SER A 1 254 ? -10.074 -5.092 -5.508 1.00 89.88 254 SER A N 1
ATOM 1908 C CA . SER A 1 254 ? -9.657 -6.033 -4.461 1.00 89.88 254 SER A CA 1
ATOM 1909 C C . SER A 1 254 ? -9.884 -5.470 -3.073 1.00 89.88 254 SER A C 1
ATOM 1911 O O . SER A 1 254 ? -10.394 -6.170 -2.200 1.00 89.88 254 SER A O 1
ATOM 1913 N N . LEU A 1 255 ? -9.603 -4.182 -2.881 1.00 93.88 255 LEU A N 1
ATOM 1914 C CA . LEU A 1 255 ? -9.898 -3.494 -1.632 1.00 93.88 255 LEU A CA 1
ATOM 1915 C C . LEU A 1 255 ? -11.404 -3.539 -1.314 1.00 93.88 255 LEU A C 1
ATOM 1917 O O . LEU A 1 255 ? -11.789 -3.904 -0.204 1.00 93.88 255 LEU A O 1
ATOM 1921 N N . ARG A 1 256 ? -12.272 -3.265 -2.300 1.00 94.75 256 ARG A N 1
ATOM 1922 C CA . ARG A 1 256 ? -13.738 -3.370 -2.148 1.00 94.75 256 ARG A CA 1
ATOM 1923 C C . ARG A 1 256 ? -14.184 -4.794 -1.821 1.00 94.75 256 ARG A C 1
ATOM 1925 O O . ARG A 1 256 ? -15.041 -4.971 -0.955 1.00 94.75 256 ARG A O 1
ATOM 1932 N N . ALA A 1 257 ? -13.614 -5.798 -2.484 1.00 93.75 257 ALA A N 1
ATOM 1933 C CA . ALA A 1 257 ? -13.932 -7.201 -2.240 1.00 93.75 257 ALA A CA 1
ATOM 1934 C C . ALA A 1 257 ? -13.564 -7.620 -0.810 1.00 93.75 257 ALA A C 1
ATOM 1936 O O . ALA A 1 257 ? -14.383 -8.219 -0.115 1.00 93.75 257 ALA A O 1
ATOM 1937 N N . VAL A 1 258 ? -12.370 -7.247 -0.341 1.00 94.62 258 VAL A N 1
ATOM 1938 C CA . VAL A 1 258 ? -11.910 -7.559 1.019 1.00 94.62 258 VAL A CA 1
ATOM 1939 C C . VAL A 1 258 ? -12.770 -6.874 2.075 1.00 94.62 258 VAL A C 1
ATOM 1941 O O . VAL A 1 258 ? -13.169 -7.521 3.040 1.00 94.62 258 VAL A O 1
ATOM 1944 N N . LEU A 1 259 ? -13.121 -5.601 1.885 1.00 93.94 259 LEU A N 1
ATOM 1945 C CA . LEU A 1 259 ? -14.005 -4.904 2.821 1.00 93.94 259 LEU A CA 1
ATOM 1946 C C . LEU A 1 259 ? -15.423 -5.486 2.834 1.00 93.94 259 LEU A C 1
ATOM 1948 O O . LEU A 1 259 ? -16.014 -5.611 3.902 1.00 93.94 259 LEU A O 1
ATOM 1952 N N . SER A 1 260 ? -15.930 -5.931 1.681 1.00 93.75 260 SER A N 1
ATOM 1953 C CA . SER A 1 260 ? -17.223 -6.626 1.603 1.00 93.75 260 SER A CA 1
ATOM 1954 C C . SER A 1 260 ? -17.193 -7.964 2.347 1.00 93.75 260 SER A C 1
ATOM 1956 O O . SER A 1 260 ? -18.160 -8.335 3.004 1.00 93.75 260 SER A O 1
ATOM 1958 N N . LEU A 1 261 ? -16.082 -8.700 2.271 1.00 91.62 261 LEU A N 1
ATOM 1959 C CA . LEU A 1 261 ? -15.895 -9.925 3.052 1.00 91.62 261 LEU A CA 1
ATOM 1960 C C . LEU A 1 261 ? -15.789 -9.620 4.545 1.00 91.62 261 LEU A C 1
ATOM 1962 O O . LEU A 1 261 ? -16.346 -10.359 5.352 1.00 91.62 261 LEU A O 1
ATOM 1966 N N . LEU A 1 262 ? -15.136 -8.515 4.905 1.00 90.69 262 LEU A N 1
ATOM 1967 C CA . LEU A 1 262 ? -15.038 -8.047 6.280 1.00 90.69 262 LEU A CA 1
ATOM 1968 C C . LEU A 1 262 ? -16.410 -7.690 6.869 1.00 90.69 262 LEU A C 1
ATOM 1970 O O . LEU A 1 262 ? -16.679 -8.057 8.005 1.00 90.69 262 LEU A O 1
ATOM 1974 N N . ASP A 1 263 ? -17.296 -7.055 6.093 1.00 90.00 263 ASP A N 1
ATOM 1975 C CA . ASP A 1 263 ? -18.696 -6.805 6.485 1.00 90.00 263 ASP A CA 1
ATOM 1976 C C . ASP A 1 263 ? -19.473 -8.105 6.777 1.00 90.00 263 ASP A C 1
ATOM 1978 O O . ASP A 1 263 ? -20.389 -8.108 7.596 1.00 90.00 263 ASP A O 1
ATOM 1982 N N . VAL A 1 264 ? -19.121 -9.215 6.117 1.00 86.88 264 VAL A N 1
ATOM 1983 C CA . VAL A 1 264 ? -19.764 -10.523 6.333 1.00 86.88 264 VAL A CA 1
ATOM 1984 C C . VAL A 1 264 ? -19.252 -11.209 7.603 1.00 86.88 264 VAL A C 1
ATOM 1986 O O . VAL A 1 264 ? -20.024 -11.899 8.268 1.00 86.88 264 VAL A O 1
ATOM 1989 N N . VAL A 1 265 ? -17.965 -11.055 7.932 1.00 85.31 265 VAL A N 1
ATOM 1990 C CA . VAL A 1 265 ? -17.313 -11.787 9.039 1.00 85.31 265 VAL A CA 1
ATOM 1991 C C . VAL A 1 265 ? -17.181 -10.992 10.342 1.00 85.31 265 VAL A C 1
ATOM 1993 O O . VAL A 1 265 ? -16.949 -11.599 11.387 1.00 85.31 265 VAL A O 1
ATOM 1996 N N . ASP A 1 266 ? -17.326 -9.668 10.283 1.00 82.19 266 ASP A N 1
ATOM 1997 C CA . ASP A 1 266 ? -17.402 -8.739 11.421 1.00 82.19 266 ASP A CA 1
ATOM 1998 C C . ASP A 1 266 ? -18.477 -7.671 11.128 1.00 82.19 266 ASP A C 1
ATOM 2000 O O . ASP A 1 266 ? -18.145 -6.530 10.769 1.00 82.19 266 ASP A O 1
ATOM 2004 N N . PRO A 1 267 ? -19.773 -8.048 11.170 1.00 77.69 267 PRO A N 1
ATOM 2005 C CA . PRO A 1 267 ? -20.862 -7.119 10.895 1.00 77.69 267 PRO A CA 1
ATOM 2006 C C . PRO A 1 267 ? -20.910 -6.004 11.951 1.00 77.69 267 PRO A C 1
ATOM 2008 O O . PRO A 1 267 ? -20.626 -6.242 13.125 1.00 77.69 267 PRO A O 1
ATOM 2011 N N . ALA A 1 268 ? -21.266 -4.791 11.513 1.00 71.44 268 ALA A N 1
ATOM 2012 C CA . ALA A 1 268 ? -21.440 -3.621 12.381 1.00 71.44 268 ALA A CA 1
ATOM 2013 C C . ALA A 1 268 ? -22.596 -3.788 13.382 1.00 71.44 268 ALA A C 1
ATOM 2015 O O . ALA A 1 268 ? -23.633 -4.381 12.996 1.00 71.44 268 ALA A O 1
#